Protein AF-A0A354WZ37-F1 (afdb_monomer)

Secondary structure (DSSP, 8-state):
-HHHHHH-HHHHHHHHHHHHHHHHHHHHHHHHHHTSTTHHHHHHHHHHHHHHHHHHHHTT-TTTTT-S--SS-GGGGGGGHHHHHHHGGGGTT-----S-HHHHHHHHHHHHHHHHHHIIIIIIIIIHHHTTT-HHHHHHHHHHHHHHGGGGGGTTTS---HHHHHHHHHHHHHHHHHHHHHH-

Sequence (184 aa):
MKKLYEKNELSFAIAWIVIYCVLQSLANPLNKAIGVAYAASAAFCVLQTVVLFAFIRKNNLQKRYGLCKSPVPARRFLYYVPLLILASGNLWNGFALNYSPAETACRIMCMLCVGFLEEVIFRGLLFKAIAKDNIKSAIVISSITFGIGHIINLFNGSGMDLANNLCQIAFAVAVGFLLVTIFY

Radius of gyration: 17.26 Å; Cα contacts (8 Å, |Δi|>4): 171; chains: 1; bounding box: 47×36×49 Å

pLDDT: mean 93.86, std 4.35, range [73.44, 98.44]

Mean predicted aligned error: 3.77 Å

Foldseek 3Di:
DVVVCVVALQVVLVVLLVLLLVQQLQQQVVCVVVVAALQSLLVSLVVSLCVVVCVCVVVVCCVLLVVDDDPDDPVVCVVCVVVVVVVCPVPPVHDDDPDDPRNVVSVVSSVVSVVVSLSCSLLNRNLSRPVVPPNVCSLQVSLLSQLVSLVCCCPSNVPDDDVRSVVSSVVSSVVSSVVNVVSD

Structure (mmCIF, N/CA/C/O backbone):
data_AF-A0A354WZ37-F1
#
_entry.id   AF-A0A354WZ37-F1
#
loop_
_atom_site.group_PDB
_atom_site.id
_atom_site.type_symbol
_atom_site.label_atom_id
_atom_site.label_alt_id
_atom_site.label_comp_id
_atom_site.label_asym_id
_atom_site.label_entity_id
_atom_site.label_seq_id
_atom_site.pdbx_PDB_ins_code
_atom_site.Cartn_x
_atom_site.Cartn_y
_atom_site.Cartn_z
_atom_site.occupancy
_atom_site.B_iso_or_equiv
_atom_site.auth_seq_id
_atom_site.auth_comp_id
_atom_site.auth_asym_id
_atom_site.auth_atom_id
_atom_site.pdbx_PDB_model_num
ATOM 1 N N . MET A 1 1 ? 3.360 -13.353 16.485 1.00 73.44 1 MET A N 1
ATOM 2 C CA . MET A 1 1 ? 2.464 -12.322 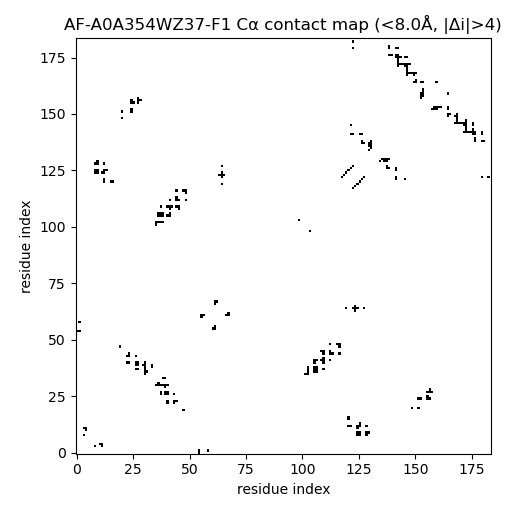15.909 1.00 73.44 1 MET A CA 1
ATOM 3 C C . MET A 1 1 ? 1.232 -12.041 16.773 1.00 73.44 1 MET A C 1
ATOM 5 O O . MET A 1 1 ? 1.132 -10.915 17.228 1.00 73.44 1 MET A O 1
ATOM 9 N N . LYS A 1 2 ? 0.354 -13.015 17.088 1.00 80.62 2 LYS A N 1
ATOM 10 C CA . LYS A 1 2 ? -0.884 -12.768 17.875 1.00 80.62 2 LYS A CA 1
ATOM 11 C C . LYS A 1 2 ? -0.654 -12.047 19.218 1.00 80.62 2 LYS A C 1
ATOM 13 O O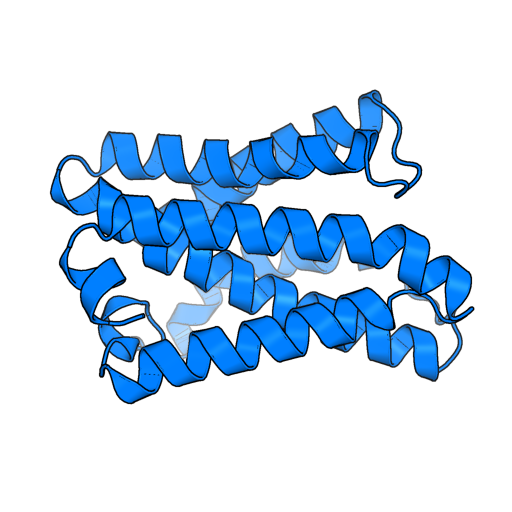 . LYS A 1 2 ? -1.235 -10.997 19.437 1.00 80.62 2 LYS A O 1
ATOM 18 N N . LYS A 1 3 ? 0.280 -12.531 20.047 1.00 77.12 3 LYS A N 1
ATOM 19 C CA . LYS A 1 3 ? 0.617 -11.895 21.339 1.00 77.12 3 LYS A CA 1
ATOM 20 C C . LYS A 1 3 ? 1.087 -10.435 21.215 1.00 77.12 3 LYS A C 1
ATOM 22 O O . LYS A 1 3 ? 0.805 -9.631 22.089 1.00 77.12 3 LYS A O 1
ATOM 27 N N . LEU A 1 4 ? 1.817 -10.096 20.146 1.00 78.56 4 LEU A N 1
ATOM 28 C CA . LEU A 1 4 ? 2.290 -8.724 19.905 1.00 78.56 4 LEU A CA 1
ATOM 29 C C . LEU A 1 4 ? 1.131 -7.817 19.485 1.00 78.56 4 LEU A C 1
ATOM 31 O O . LEU A 1 4 ? 1.011 -6.706 19.986 1.00 78.56 4 LEU A O 1
ATOM 35 N N . TYR A 1 5 ? 0.270 -8.334 18.609 1.00 85.38 5 TYR A N 1
ATOM 36 C CA . TYR A 1 5 ? -0.943 -7.663 18.163 1.00 85.38 5 TYR A CA 1
ATOM 37 C C . TYR A 1 5 ? -1.900 -7.355 19.324 1.00 85.38 5 TYR A C 1
ATOM 39 O O . TYR A 1 5 ? -2.354 -6.226 19.455 1.00 85.38 5 TYR A O 1
ATOM 47 N N . GLU A 1 6 ? -2.158 -8.333 20.195 1.00 85.75 6 GLU A N 1
ATOM 48 C CA . GLU A 1 6 ? -3.054 -8.167 21.348 1.00 85.75 6 GLU A CA 1
ATOM 49 C C . GLU A 1 6 ? -2.470 -7.247 22.424 1.00 85.75 6 GLU A C 1
ATOM 51 O O . GLU A 1 6 ? -3.220 -6.565 23.114 1.00 85.75 6 GLU A O 1
ATOM 56 N N . LYS A 1 7 ? -1.136 -7.195 22.553 1.00 89.00 7 LYS A N 1
ATOM 57 C CA . LYS A 1 7 ? -0.464 -6.293 23.495 1.00 89.00 7 LYS A CA 1
ATOM 58 C C . LYS A 1 7 ? -0.600 -4.830 23.076 1.00 89.00 7 LYS A C 1
ATOM 60 O O . LYS A 1 7 ? -0.860 -3.984 23.924 1.00 89.00 7 LYS A O 1
ATOM 65 N N . ASN A 1 8 ? -0.363 -4.524 21.800 1.00 92.81 8 ASN A N 1
ATOM 66 C CA . ASN A 1 8 ? -0.507 -3.171 21.269 1.00 92.81 8 ASN A CA 1
ATOM 67 C C . ASN A 1 8 ? -0.717 -3.202 19.747 1.00 92.81 8 ASN A C 1
ATOM 69 O O . ASN A 1 8 ? 0.220 -3.407 18.970 1.00 92.81 8 ASN A O 1
ATOM 73 N N . GLU A 1 9 ? -1.954 -2.953 19.321 1.00 93.75 9 GLU A N 1
ATOM 74 C CA . GLU A 1 9 ? -2.322 -2.961 17.904 1.00 93.75 9 GLU A CA 1
ATOM 75 C C . GLU A 1 9 ? -1.653 -1.834 17.107 1.00 93.75 9 GLU A C 1
ATOM 77 O O . GLU A 1 9 ? -1.299 -2.042 15.947 1.00 93.75 9 GLU A O 1
ATOM 82 N N . LEU A 1 10 ? -1.434 -0.666 17.723 1.00 95.44 10 LEU A N 1
ATOM 83 C CA . LEU A 1 10 ? -0.770 0.465 17.077 1.00 95.44 10 LEU A CA 1
ATOM 84 C C . LEU A 1 10 ? 0.710 0.158 16.835 1.00 95.44 10 LEU A C 1
ATOM 86 O O . LEU A 1 10 ? 1.196 0.328 15.720 1.00 95.44 10 LEU A O 1
ATOM 90 N N . SER A 1 11 ? 1.421 -0.368 17.837 1.00 95.25 11 SER A N 1
ATOM 91 C CA . SER A 1 11 ? 2.813 -0.803 17.656 1.00 95.25 11 SER A CA 1
ATOM 92 C C . SER A 1 11 ? 2.929 -1.910 16.609 1.00 95.25 11 SER A C 1
ATOM 94 O O . SER A 1 11 ? 3.884 -1.925 15.837 1.00 95.25 11 SER A O 1
ATOM 96 N N . PHE A 1 12 ? 1.951 -2.819 16.546 1.00 96.56 12 PHE A N 1
ATOM 97 C CA . PHE A 1 12 ? 1.898 -3.843 15.505 1.00 96.56 12 PHE A CA 1
ATOM 98 C C . PHE A 1 12 ? 1.713 -3.233 14.108 1.00 96.56 12 PHE A C 1
ATOM 100 O O . PHE A 1 12 ? 2.414 -3.634 13.181 1.00 96.56 12 PHE A O 1
ATOM 107 N N . ALA A 1 13 ? 0.825 -2.245 13.956 1.00 97.06 13 ALA A N 1
ATOM 108 C CA . ALA A 1 13 ? 0.640 -1.525 12.697 1.00 97.06 13 ALA A CA 1
ATOM 109 C C . ALA A 1 13 ? 1.922 -0.796 12.265 1.00 97.06 13 ALA A C 1
ATOM 111 O O . ALA A 1 13 ? 2.367 -0.960 11.132 1.00 97.06 13 ALA A O 1
ATOM 112 N N . ILE A 1 14 ? 2.558 -0.061 13.184 1.00 97.06 14 ILE A N 1
ATOM 113 C CA . ILE A 1 14 ? 3.815 0.658 12.926 1.00 97.06 14 ILE A CA 1
ATOM 114 C C . ILE A 1 14 ? 4.924 -0.315 12.506 1.00 97.06 14 ILE A C 1
ATOM 116 O O . ILE A 1 14 ? 5.631 -0.049 11.538 1.00 97.06 14 ILE A O 1
ATOM 120 N N . ALA A 1 15 ? 5.049 -1.469 13.170 1.00 97.38 15 ALA A N 1
ATOM 121 C CA . ALA A 1 15 ? 6.031 -2.483 12.791 1.00 97.38 15 ALA A CA 1
ATOM 122 C C . ALA A 1 15 ? 5.819 -2.985 11.352 1.00 97.38 15 ALA A C 1
ATOM 124 O O . ALA A 1 15 ? 6.786 -3.116 10.604 1.00 97.38 15 ALA A O 1
ATOM 125 N N . TRP A 1 16 ? 4.569 -3.217 10.939 1.00 98.00 16 TRP A N 1
ATOM 126 C CA . TRP A 1 16 ? 4.256 -3.603 9.560 1.00 98.00 16 TRP A CA 1
ATOM 127 C C . TRP A 1 16 ? 4.551 -2.501 8.544 1.00 98.00 16 TRP A C 1
ATOM 129 O O . TRP A 1 16 ? 5.058 -2.815 7.472 1.00 98.00 16 TRP A O 1
ATOM 139 N N . ILE A 1 17 ? 4.303 -1.232 8.881 1.00 97.75 17 ILE A N 1
ATOM 140 C CA . ILE A 1 17 ? 4.678 -0.091 8.030 1.00 97.75 17 ILE A CA 1
ATOM 141 C C . ILE A 1 17 ? 6.195 -0.060 7.831 1.00 97.75 17 ILE A C 1
ATOM 143 O O . ILE A 1 17 ? 6.663 0.033 6.700 1.00 97.75 17 ILE A O 1
ATOM 147 N N . VAL A 1 18 ? 6.973 -0.196 8.910 1.00 97.06 18 VAL A N 1
ATOM 148 C CA . VAL A 1 18 ? 8.442 -0.201 8.833 1.00 97.06 18 VAL A CA 1
ATOM 149 C C . VAL A 1 18 ? 8.943 -1.375 7.993 1.00 97.06 18 VAL A C 1
ATOM 151 O O . VAL A 1 18 ? 9.753 -1.168 7.092 1.00 97.06 18 VAL A O 1
ATOM 154 N N . ILE A 1 19 ? 8.442 -2.591 8.237 1.00 97.38 19 ILE A N 1
ATOM 155 C CA . ILE A 1 19 ? 8.809 -3.783 7.454 1.00 97.38 19 ILE A CA 1
ATOM 156 C C . ILE A 1 19 ? 8.490 -3.571 5.970 1.00 97.38 19 ILE A C 1
ATOM 158 O O . ILE A 1 19 ? 9.345 -3.835 5.124 1.00 97.38 19 ILE A O 1
ATOM 162 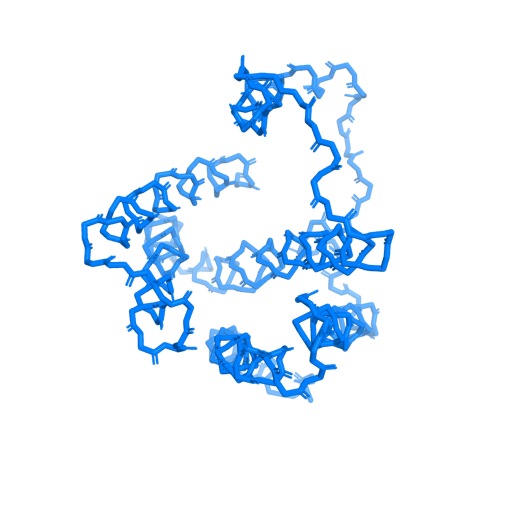N N . TYR A 1 20 ? 7.301 -3.052 5.661 1.00 97.25 20 TYR A N 1
ATOM 163 C CA . TYR A 1 20 ? 6.882 -2.758 4.295 1.00 97.25 20 TYR A CA 1
ATOM 164 C C . TYR A 1 20 ? 7.823 -1.759 3.618 1.00 97.25 20 TYR A C 1
ATOM 166 O O . TYR A 1 20 ? 8.388 -2.068 2.569 1.00 97.25 20 TYR A O 1
ATOM 174 N N . CYS A 1 21 ? 8.077 -0.607 4.243 1.00 95.75 21 CYS A N 1
ATOM 175 C CA . CYS A 1 21 ? 8.962 0.420 3.694 1.00 95.75 21 CYS A CA 1
ATOM 176 C C . CYS A 1 21 ? 10.397 -0.087 3.491 1.00 95.75 21 CYS A C 1
ATOM 178 O O . CYS A 1 21 ? 11.011 0.206 2.462 1.00 95.75 21 CYS A O 1
ATOM 180 N N . VAL A 1 22 ? 10.931 -0.864 4.440 1.00 95.56 22 VAL A N 1
ATOM 181 C CA . VAL A 1 22 ? 12.285 -1.432 4.349 1.0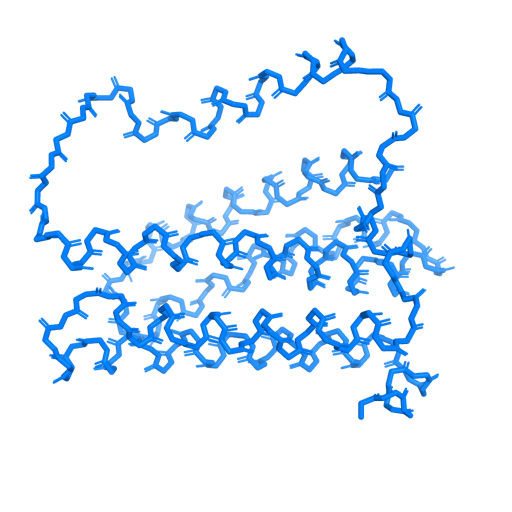0 95.56 22 VAL A CA 1
ATOM 182 C C . VAL A 1 22 ? 12.373 -2.430 3.201 1.00 95.56 22 VAL A C 1
ATOM 184 O O . VAL A 1 22 ? 13.257 -2.301 2.358 1.00 95.56 22 VAL A O 1
ATOM 187 N N . LEU A 1 23 ? 11.451 -3.393 3.121 1.00 95.94 23 LEU A N 1
ATOM 188 C CA . LEU A 1 23 ? 11.474 -4.401 2.061 1.00 95.94 23 LEU A CA 1
ATOM 189 C C . LEU A 1 23 ? 11.311 -3.766 0.678 1.00 95.94 23 LEU A C 1
ATOM 191 O O . LEU A 1 23 ? 12.059 -4.106 -0.235 1.00 95.94 23 LEU A O 1
ATOM 195 N N . GLN A 1 24 ? 10.411 -2.791 0.533 1.00 93.12 24 GLN A N 1
ATOM 196 C CA . GLN A 1 24 ? 10.238 -2.080 -0.736 1.00 93.12 24 GLN A CA 1
ATOM 197 C C . GLN A 1 24 ? 11.464 -1.250 -1.114 1.00 93.12 24 GLN A C 1
ATOM 199 O O . GLN A 1 24 ? 11.839 -1.202 -2.283 1.00 93.12 24 GLN A O 1
ATOM 204 N N . SER A 1 25 ? 12.142 -0.658 -0.131 1.00 93.31 25 SER A N 1
ATOM 205 C CA . SER A 1 25 ? 13.374 0.089 -0.381 1.00 93.31 25 SER A CA 1
ATOM 206 C C . SER A 1 25 ? 14.531 -0.822 -0.791 1.00 93.31 25 SER A C 1
ATOM 208 O O . SER A 1 25 ? 15.270 -0.494 -1.715 1.00 93.31 25 SER A O 1
ATOM 210 N N . LEU A 1 26 ? 14.662 -1.993 -0.158 1.00 95.00 26 LEU A N 1
ATOM 211 C CA . LEU A 1 26 ? 15.660 -3.006 -0.516 1.00 95.00 26 LEU A CA 1
ATOM 212 C C . LEU A 1 26 ? 15.382 -3.650 -1.879 1.00 95.00 26 LEU A C 1
ATOM 214 O O . LEU A 1 26 ? 16.310 -4.093 -2.554 1.00 95.00 26 LEU A O 1
ATOM 218 N N . ALA A 1 27 ? 14.122 -3.690 -2.312 1.00 94.31 27 ALA A N 1
ATOM 219 C CA . ALA A 1 27 ? 13.756 -4.273 -3.593 1.00 94.31 27 ALA A CA 1
ATOM 220 C C . ALA A 1 27 ? 14.352 -3.516 -4.788 1.00 94.31 27 ALA A C 1
ATOM 222 O O . ALA A 1 27 ? 14.716 -4.142 -5.777 1.00 94.31 27 ALA A O 1
ATOM 223 N N . ASN A 1 28 ? 14.492 -2.190 -4.712 1.00 91.88 28 ASN A N 1
ATOM 224 C CA . ASN A 1 28 ? 15.004 -1.374 -5.818 1.00 91.88 28 ASN A CA 1
ATOM 225 C C . ASN A 1 28 ? 16.427 -1.752 -6.272 1.00 91.88 28 ASN A C 1
ATOM 227 O O . ASN A 1 28 ? 16.604 -2.025 -7.463 1.00 91.88 28 ASN A O 1
ATOM 231 N N . PRO A 1 29 ? 17.448 -1.808 -5.393 1.00 92.81 29 PRO A N 1
ATOM 232 C CA . PRO A 1 29 ? 18.773 -2.275 -5.793 1.00 92.81 29 PRO A CA 1
ATOM 233 C C . PRO A 1 29 ? 18.767 -3.753 -6.209 1.00 92.81 29 PRO A C 1
ATOM 235 O O . PRO A 1 29 ? 19.459 -4.116 -7.157 1.00 92.81 29 PRO A O 1
ATOM 238 N N . LEU A 1 30 ? 17.946 -4.599 -5.576 1.00 94.31 30 LEU A N 1
ATOM 239 C CA . LEU A 1 30 ? 17.843 -6.016 -5.939 1.00 94.31 30 LEU A CA 1
ATOM 240 C C . LEU A 1 30 ? 17.230 -6.228 -7.329 1.00 94.31 30 LEU A C 1
ATOM 242 O O . LEU A 1 30 ? 17.715 -7.068 -8.078 1.00 94.31 30 LEU A O 1
ATOM 246 N N . ASN A 1 31 ? 16.226 -5.439 -7.719 1.00 93.38 31 ASN A N 1
ATOM 247 C CA . ASN A 1 31 ? 15.669 -5.460 -9.074 1.00 93.38 31 ASN A CA 1
ATOM 248 C C . ASN A 1 31 ? 16.763 -5.186 -10.118 1.00 93.38 31 ASN A C 1
ATOM 250 O O . ASN A 1 31 ? 16.828 -5.875 -11.134 1.00 93.38 31 ASN A O 1
ATOM 254 N N . LYS A 1 32 ? 17.646 -4.210 -9.848 1.00 90.62 32 LYS A N 1
ATOM 255 C CA . LYS A 1 32 ? 18.787 -3.892 -10.723 1.00 90.62 32 LYS A CA 1
ATOM 256 C C . LYS A 1 32 ? 19.777 -5.056 -10.797 1.00 90.62 32 LYS A C 1
ATOM 258 O O . LYS A 1 32 ? 20.221 -5.388 -11.887 1.00 90.62 32 LYS A O 1
ATOM 263 N N . ALA A 1 33 ? 20.076 -5.697 -9.666 1.00 93.06 33 ALA A N 1
ATOM 264 C CA . ALA A 1 33 ? 20.984 -6.844 -9.610 1.00 93.06 33 ALA A CA 1
ATOM 265 C C . ALA A 1 33 ? 20.434 -8.093 -10.326 1.00 93.06 33 ALA A C 1
ATOM 267 O O . ALA A 1 33 ? 21.194 -8.822 -10.953 1.00 93.06 33 ALA A O 1
ATOM 268 N N . ILE A 1 34 ? 19.121 -8.333 -10.255 1.00 93.62 34 ILE A N 1
ATOM 269 C CA . ILE A 1 34 ? 18.445 -9.448 -10.942 1.00 93.62 34 ILE A CA 1
ATOM 270 C C . ILE A 1 34 ? 18.353 -9.200 -12.458 1.00 93.62 34 ILE A C 1
ATOM 272 O O . ILE A 1 34 ? 18.253 -10.148 -13.232 1.00 93.62 34 ILE A O 1
ATOM 276 N N . GLY A 1 35 ? 18.364 -7.936 -12.892 1.00 92.00 35 GLY A N 1
ATOM 277 C CA . GLY A 1 35 ? 18.215 -7.561 -14.301 1.00 92.00 35 GLY A CA 1
ATOM 278 C C . GLY A 1 35 ? 16.777 -7.646 -14.826 1.00 92.00 35 GLY A C 1
ATOM 279 O O . GLY A 1 35 ? 16.554 -7.458 -16.016 1.00 92.00 35 GLY A O 1
ATOM 280 N N . VAL A 1 36 ? 15.795 -7.899 -13.950 1.00 92.69 36 VAL A N 1
ATOM 281 C CA . VAL A 1 36 ? 14.361 -7.913 -14.279 1.00 92.69 36 VAL A CA 1
ATOM 282 C C . VAL A 1 36 ? 13.648 -6.894 -13.399 1.00 92.69 36 VAL A C 1
ATOM 284 O O . VAL A 1 36 ? 13.610 -7.022 -12.170 1.00 92.69 36 VAL A O 1
ATOM 287 N N . ALA A 1 37 ? 13.065 -5.869 -14.022 1.00 91.31 37 ALA A N 1
ATOM 288 C CA . ALA A 1 37 ? 12.360 -4.819 -13.301 1.00 91.31 37 ALA A CA 1
ATOM 289 C C . ALA A 1 37 ? 11.219 -5.397 -12.438 1.00 91.31 37 ALA A C 1
ATOM 291 O O . ALA A 1 37 ? 10.443 -6.235 -12.892 1.00 91.31 37 ALA A O 1
ATOM 292 N N . TYR A 1 38 ? 11.094 -4.908 -11.199 1.00 94.12 38 TYR A N 1
ATOM 293 C CA . TYR A 1 38 ? 10.073 -5.312 -10.219 1.00 94.12 38 TYR A CA 1
ATOM 294 C C . TYR A 1 38 ? 10.120 -6.776 -9.742 1.00 94.12 38 TYR A C 1
ATOM 296 O O . TYR A 1 38 ? 9.252 -7.160 -8.961 1.00 94.12 38 TYR A O 1
ATOM 304 N N . ALA A 1 39 ? 11.101 -7.596 -10.131 1.00 96.19 39 ALA A N 1
ATOM 305 C CA . ALA A 1 39 ? 11.162 -8.999 -9.710 1.00 96.19 39 ALA A CA 1
ATOM 306 C C . ALA A 1 39 ? 11.284 -9.170 -8.182 1.00 96.19 39 ALA A C 1
ATOM 308 O O . ALA A 1 39 ? 10.476 -9.873 -7.570 1.00 96.19 39 ALA A O 1
ATOM 309 N N . ALA A 1 40 ? 12.241 -8.485 -7.545 1.00 96.94 40 ALA A N 1
ATOM 310 C CA . ALA A 1 40 ? 12.400 -8.502 -6.090 1.00 96.94 40 ALA A CA 1
ATOM 311 C C . ALA A 1 40 ? 11.213 -7.830 -5.388 1.00 96.94 40 ALA A C 1
ATOM 313 O O . ALA A 1 40 ? 10.721 -8.345 -4.384 1.00 96.94 40 ALA A O 1
ATOM 314 N N . SER A 1 41 ? 10.705 -6.722 -5.944 1.00 96.38 41 SER A N 1
ATOM 315 C CA . SER A 1 41 ? 9.532 -6.022 -5.398 1.00 96.38 41 SER A CA 1
ATOM 316 C C . SER A 1 41 ? 8.309 -6.936 -5.367 1.00 96.38 41 SER A C 1
ATOM 318 O O . SER A 1 41 ? 7.658 -7.060 -4.332 1.00 96.38 41 SER A O 1
ATOM 320 N N . ALA A 1 42 ? 8.033 -7.639 -6.469 1.00 97.50 42 ALA A N 1
ATOM 321 C CA . ALA A 1 42 ? 6.938 -8.594 -6.561 1.00 97.50 42 ALA A CA 1
ATOM 322 C C . ALA A 1 42 ? 7.118 -9.741 -5.559 1.00 97.50 42 ALA A C 1
ATOM 324 O O . ALA A 1 42 ? 6.184 -10.050 -4.822 1.00 97.50 42 ALA A O 1
ATOM 325 N N . ALA A 1 43 ? 8.318 -10.324 -5.468 1.00 97.81 43 ALA A N 1
ATOM 326 C CA . ALA A 1 43 ? 8.601 -11.407 -4.528 1.00 97.81 43 ALA A CA 1
ATOM 327 C C . ALA A 1 43 ? 8.366 -10.986 -3.066 1.00 97.81 43 ALA A C 1
ATOM 329 O O . ALA A 1 43 ? 7.668 -11.681 -2.322 1.00 97.81 43 ALA A O 1
ATOM 330 N N . PHE A 1 44 ? 8.881 -9.823 -2.656 1.00 97.94 44 PHE A N 1
ATOM 331 C CA . PHE A 1 44 ? 8.671 -9.302 -1.304 1.00 97.94 44 PHE A CA 1
ATOM 332 C C . PHE A 1 44 ? 7.215 -8.930 -1.036 1.00 97.94 44 PHE A C 1
ATOM 334 O O . PHE A 1 44 ? 6.712 -9.198 0.056 1.00 97.94 44 PHE A O 1
ATOM 341 N N . CYS A 1 45 ? 6.514 -8.349 -2.009 1.00 98.00 45 CYS A N 1
ATOM 342 C CA . CYS A 1 45 ? 5.099 -8.019 -1.865 1.00 98.00 45 CYS A CA 1
ATOM 343 C C . CYS A 1 45 ? 4.228 -9.274 -1.735 1.00 98.00 45 CYS A C 1
ATOM 345 O O . CYS A 1 45 ? 3.342 -9.317 -0.880 1.00 98.00 45 CYS A O 1
ATOM 347 N N . VAL A 1 46 ? 4.498 -10.317 -2.525 1.00 98.44 46 VAL A N 1
ATOM 348 C CA . VAL A 1 46 ? 3.801 -11.608 -2.430 1.00 98.44 46 VAL A CA 1
ATOM 349 C C . VAL A 1 46 ? 4.060 -12.249 -1.072 1.00 98.44 46 VAL A C 1
ATOM 351 O O . VAL A 1 46 ? 3.110 -12.636 -0.394 1.00 98.44 46 VAL A O 1
ATOM 354 N N . LEU A 1 47 ? 5.320 -12.303 -0.629 1.00 98.31 47 LEU A N 1
ATOM 355 C CA . LEU A 1 47 ? 5.673 -12.866 0.674 1.00 98.31 47 LEU A CA 1
ATOM 356 C C . LEU A 1 47 ? 4.946 -12.138 1.813 1.00 98.31 47 LEU A C 1
ATOM 358 O O . LEU A 1 47 ? 4.301 -12.779 2.643 1.00 98.31 47 LEU A O 1
ATOM 362 N N . GLN A 1 48 ? 4.996 -10.805 1.829 1.00 98.06 48 GLN A N 1
ATOM 363 C CA . GLN A 1 48 ? 4.301 -9.999 2.834 1.00 98.06 48 GLN A CA 1
ATOM 364 C C . GLN A 1 48 ? 2.787 -10.211 2.787 1.00 98.06 48 GLN A C 1
ATOM 366 O O . GLN A 1 48 ? 2.165 -10.396 3.832 1.00 98.06 48 GLN A O 1
ATOM 371 N N . THR A 1 49 ? 2.203 -10.247 1.586 1.00 98.31 49 THR A N 1
ATOM 372 C CA . THR A 1 49 ? 0.770 -10.497 1.383 1.00 98.31 49 THR A CA 1
ATOM 373 C C . THR A 1 49 ? 0.374 -11.839 1.980 1.00 98.31 49 THR A C 1
ATOM 375 O O . THR A 1 49 ? -0.571 -11.906 2.763 1.00 98.31 49 THR A O 1
ATOM 378 N N . VAL A 1 50 ? 1.124 -12.902 1.676 1.00 98.25 50 VAL A N 1
ATOM 379 C CA . VAL A 1 50 ? 0.868 -14.251 2.192 1.00 98.25 50 VAL A CA 1
ATOM 380 C C . VAL A 1 50 ? 0.975 -14.283 3.714 1.00 98.25 50 VAL A C 1
ATOM 382 O O . VAL A 1 50 ? 0.067 -14.793 4.370 1.00 98.25 50 VAL A O 1
ATOM 385 N N . VAL A 1 51 ? 2.037 -13.714 4.295 1.00 98.12 51 VAL A N 1
ATOM 386 C CA . VAL A 1 51 ? 2.243 -13.707 5.753 1.00 98.12 51 VAL A CA 1
ATOM 387 C C . VAL A 1 51 ? 1.132 -12.932 6.463 1.00 98.12 51 VAL A C 1
ATOM 389 O O . VAL A 1 51 ? 0.549 -13.435 7.430 1.00 98.12 51 VAL A O 1
ATOM 392 N N . LEU A 1 52 ? 0.807 -11.729 5.984 1.00 97.56 52 LEU A N 1
ATOM 393 C CA . LEU A 1 52 ? -0.202 -10.870 6.595 1.00 97.56 52 LEU A CA 1
ATOM 394 C C . LEU A 1 52 ? -1.608 -11.461 6.438 1.00 97.56 52 LEU A C 1
ATOM 396 O O . LEU A 1 52 ? -2.368 -11.527 7.405 1.00 97.56 52 LEU A O 1
ATOM 400 N N . PHE A 1 53 ? -1.940 -11.978 5.256 1.00 97.50 53 PHE A N 1
ATOM 401 C CA . PHE A 1 53 ? -3.222 -12.630 5.012 1.00 97.50 53 PHE A CA 1
ATOM 402 C C . PHE A 1 53 ? -3.382 -13.917 5.830 1.00 97.50 53 PHE A C 1
ATOM 404 O O . PHE A 1 53 ? -4.434 -14.132 6.439 1.00 97.50 53 PHE A O 1
ATOM 411 N N . ALA A 1 54 ? -2.340 -14.750 5.918 1.00 97.56 54 ALA A N 1
ATOM 412 C CA . ALA A 1 54 ? -2.348 -15.942 6.762 1.00 97.56 54 ALA A CA 1
ATOM 413 C C . ALA A 1 54 ? -2.536 -15.579 8.241 1.00 97.56 54 ALA A C 1
ATOM 415 O O . ALA A 1 54 ? -3.314 -16.233 8.939 1.00 97.56 54 ALA A O 1
ATOM 416 N N . PHE A 1 55 ? -1.885 -14.510 8.717 1.00 97.06 55 PHE A N 1
ATOM 417 C CA . PHE A 1 55 ? -2.099 -13.982 10.063 1.00 97.06 55 PHE A CA 1
ATOM 418 C C . PHE A 1 55 ? -3.558 -13.563 10.283 1.00 97.06 55 PHE A C 1
ATOM 420 O O . PHE A 1 55 ? -4.165 -13.991 11.266 1.00 97.06 55 PHE A O 1
ATOM 427 N N . ILE A 1 56 ? -4.142 -12.782 9.373 1.00 96.88 56 ILE A N 1
ATOM 428 C CA . ILE A 1 56 ? -5.533 -12.324 9.485 1.00 96.88 56 ILE A CA 1
ATOM 429 C C . ILE A 1 56 ? -6.489 -13.515 9.523 1.00 96.88 56 ILE A C 1
ATOM 431 O O . ILE A 1 56 ? -7.331 -13.596 10.420 1.00 96.88 56 ILE A O 1
ATOM 435 N N . ARG A 1 57 ? -6.322 -14.467 8.596 1.00 96.12 57 ARG A N 1
ATOM 436 C CA . ARG A 1 57 ? -7.193 -15.640 8.487 1.00 96.12 57 ARG A CA 1
ATOM 437 C C . ARG A 1 57 ? -7.088 -16.544 9.716 1.00 96.12 57 ARG A C 1
ATOM 439 O O . ARG A 1 57 ? -8.110 -16.955 10.252 1.00 96.12 57 ARG A O 1
ATOM 446 N N . LYS A 1 58 ? -5.868 -16.813 10.199 1.00 96.25 58 LYS A N 1
ATOM 447 C CA . LYS A 1 58 ? -5.617 -17.658 11.383 1.00 96.25 58 LYS A CA 1
ATOM 448 C C . LYS A 1 58 ? -6.219 -17.078 12.667 1.00 96.25 58 LYS A C 1
ATOM 450 O O . LYS A 1 58 ? -6.499 -17.828 13.596 1.00 96.25 58 LYS A O 1
ATOM 455 N N . ASN A 1 59 ? -6.398 -15.760 12.732 1.00 94.81 59 ASN A N 1
ATOM 456 C CA . ASN A 1 59 ? -6.911 -15.067 13.914 1.00 94.81 59 ASN A CA 1
ATOM 457 C C . ASN A 1 59 ? -8.353 -14.559 13.752 1.00 94.81 59 ASN A C 1
ATOM 459 O O . ASN A 1 59 ? -8.821 -13.823 14.614 1.00 94.81 59 ASN A O 1
ATOM 463 N N . ASN A 1 60 ? -9.064 -14.953 12.687 1.00 94.56 60 ASN A N 1
ATOM 464 C CA . ASN A 1 60 ? -10.448 -14.545 12.412 1.00 94.56 60 ASN A CA 1
ATOM 465 C C . ASN A 1 60 ? -10.652 -13.015 12.327 1.00 94.56 60 ASN A C 1
ATOM 467 O O . ASN A 1 60 ? -11.711 -12.492 12.677 1.00 94.56 60 ASN A O 1
ATOM 471 N N . LEU A 1 61 ? -9.640 -12.278 11.852 1.00 95.38 61 LEU A N 1
ATOM 472 C CA . LEU A 1 61 ? -9.654 -10.810 11.776 1.00 95.38 61 LEU A CA 1
ATOM 473 C C . LEU A 1 61 ? -10.222 -10.270 10.449 1.00 95.38 61 LEU A C 1
ATOM 475 O O . LEU A 1 61 ? -10.257 -9.059 10.242 1.00 95.38 61 LEU A O 1
ATOM 479 N N . GLN A 1 62 ? -10.695 -11.136 9.548 1.00 95.12 62 GLN A N 1
ATOM 480 C CA . GLN A 1 62 ? -11.155 -10.767 8.203 1.00 95.12 62 GLN A CA 1
ATOM 481 C C . GLN A 1 62 ? -12.237 -9.683 8.238 1.00 95.12 62 GLN A C 1
ATOM 483 O O . GLN A 1 62 ? -12.086 -8.637 7.616 1.00 95.12 62 GLN A O 1
ATOM 488 N N . LYS A 1 63 ? -13.309 -9.903 9.014 1.00 92.31 63 LYS A N 1
ATOM 489 C CA . LYS A 1 63 ? -14.423 -8.947 9.136 1.00 92.31 63 LYS A CA 1
ATOM 490 C C . LYS A 1 63 ? -13.971 -7.626 9.760 1.00 92.31 63 LYS A C 1
ATOM 492 O O . LYS A 1 63 ? -14.450 -6.568 9.370 1.00 92.31 63 LYS A O 1
ATOM 497 N N . ARG A 1 64 ? -13.024 -7.682 10.701 1.00 91.62 64 ARG A N 1
ATOM 498 C CA . ARG A 1 64 ? -12.473 -6.498 11.371 1.00 91.62 64 ARG A CA 1
ATOM 499 C C . ARG A 1 64 ? -11.724 -5.582 10.399 1.00 91.62 64 ARG A C 1
ATOM 501 O O . ARG A 1 64 ? -11.810 -4.364 10.536 1.00 91.62 64 ARG A O 1
ATOM 508 N N . TYR A 1 65 ? -11.030 -6.168 9.425 1.00 93.56 65 TYR A N 1
ATOM 509 C CA . TYR A 1 65 ? -10.230 -5.455 8.425 1.00 93.56 65 TYR A CA 1
ATOM 510 C C . TYR A 1 65 ? -10.886 -5.367 7.044 1.00 93.56 65 TYR A C 1
ATOM 512 O O . TYR A 1 65 ? -10.206 -5.082 6.068 1.00 93.56 65 TYR A O 1
ATOM 520 N N . GLY A 1 66 ? -12.199 -5.601 6.949 1.00 88.44 66 GLY A N 1
ATOM 521 C CA . GLY A 1 66 ? -12.953 -5.408 5.705 1.00 88.44 66 GLY A CA 1
ATOM 522 C C . GLY A 1 66 ? -12.765 -6.501 4.646 1.00 88.44 66 GLY A C 1
ATOM 523 O O . GLY A 1 66 ? -13.320 -6.392 3.560 1.00 88.44 66 GLY A O 1
ATOM 524 N N . LEU A 1 67 ? -12.060 -7.595 4.955 1.00 91.69 67 LEU A N 1
ATOM 525 C CA . LEU A 1 67 ? -11.889 -8.754 4.067 1.00 91.69 67 LEU A CA 1
ATOM 526 C C . LEU A 1 67 ? -13.093 -9.709 4.146 1.00 91.69 67 LEU A C 1
ATOM 528 O O . LEU A 1 67 ? -12.947 -10.917 4.340 1.00 91.69 67 LEU A O 1
ATOM 532 N N . CYS A 1 68 ? -14.305 -9.166 4.064 1.00 90.12 68 CYS A N 1
ATOM 533 C CA . CYS A 1 68 ? -15.551 -9.920 4.156 1.00 90.12 68 CYS A CA 1
ATOM 534 C C . CYS A 1 68 ? -16.474 -9.632 2.973 1.00 90.12 68 CYS A C 1
ATOM 536 O O . CYS A 1 68 ? -16.276 -8.686 2.215 1.00 90.12 68 CYS A O 1
ATOM 538 N N . LYS A 1 69 ? -17.515 -10.458 2.820 1.00 87.56 69 LYS A N 1
ATOM 539 C CA . LYS A 1 69 ? -18.558 -10.201 1.825 1.00 87.56 69 LYS A CA 1
ATOM 540 C C . LYS A 1 69 ? -19.194 -8.840 2.094 1.00 87.56 69 LYS A C 1
ATOM 542 O O . LYS A 1 69 ? -19.511 -8.520 3.241 1.00 87.56 69 LYS A O 1
ATOM 547 N N . SER A 1 70 ? -19.384 -8.071 1.029 1.00 85.25 70 SER A N 1
ATOM 548 C CA . SER A 1 70 ? -20.076 -6.795 1.117 1.00 85.25 70 SER A CA 1
ATOM 549 C C . SER A 1 70 ? -21.551 -7.021 1.471 1.00 85.25 70 SER A C 1
ATOM 551 O O . SER A 1 70 ? -22.194 -7.858 0.833 1.00 85.25 70 SER A O 1
ATOM 553 N N . PRO A 1 71 ? -22.106 -6.299 2.461 1.00 83.44 71 PRO A N 1
ATOM 554 C CA . PRO A 1 71 ? -23.531 -6.354 2.768 1.00 83.44 71 PRO A CA 1
ATOM 555 C C . PRO A 1 71 ? -24.371 -5.534 1.776 1.00 83.44 71 PRO A C 1
ATOM 557 O O . PRO A 1 71 ? -25.598 -5.602 1.821 1.00 83.44 71 PRO A O 1
ATOM 560 N N . VAL A 1 72 ? -23.740 -4.738 0.900 1.00 87.00 72 VAL A N 1
ATOM 561 C CA . VAL A 1 72 ? -24.443 -3.881 -0.060 1.00 87.00 72 VAL A CA 1
ATOM 562 C C . VAL A 1 72 ? -24.602 -4.559 -1.426 1.00 87.00 72 VAL A C 1
ATOM 564 O O . VAL A 1 72 ? -23.699 -5.269 -1.875 1.00 87.00 72 VAL A O 1
ATOM 567 N N . PRO A 1 73 ? -25.730 -4.332 -2.127 1.00 91.19 73 PRO A N 1
ATOM 568 C CA . PRO A 1 73 ? -25.958 -4.909 -3.448 1.00 91.19 73 PRO A CA 1
ATOM 569 C C . PRO A 1 73 ? -24.979 -4.349 -4.488 1.00 91.19 73 PRO A C 1
ATOM 571 O O . PRO A 1 73 ? -24.602 -3.176 -4.429 1.00 91.19 73 PRO A O 1
ATOM 574 N N . ALA A 1 74 ? -24.651 -5.161 -5.500 1.00 88.88 74 ALA A N 1
ATOM 575 C CA . ALA A 1 74 ? -23.684 -4.831 -6.555 1.00 88.88 74 ALA A CA 1
ATOM 576 C C . ALA A 1 74 ? -23.950 -3.474 -7.239 1.00 88.88 74 ALA A C 1
ATOM 578 O O . ALA A 1 74 ? -23.018 -2.737 -7.541 1.00 88.88 74 ALA A O 1
ATOM 579 N N . ARG A 1 75 ? -25.220 -3.078 -7.407 1.00 91.50 75 ARG A N 1
ATOM 580 C CA . ARG A 1 75 ? -25.598 -1.795 -8.026 1.00 91.50 75 ARG A CA 1
ATOM 581 C C . ARG A 1 75 ? -25.051 -0.569 -7.282 1.00 91.50 75 ARG A C 1
ATOM 583 O O . ARG A 1 75 ? -24.765 0.438 -7.919 1.00 91.50 75 ARG A O 1
ATOM 590 N N . ARG A 1 76 ? -24.872 -0.634 -5.955 1.00 91.00 76 ARG A N 1
ATOM 591 C CA . ARG A 1 76 ? -24.299 0.484 -5.182 1.00 91.00 76 ARG A CA 1
ATOM 592 C C . ARG A 1 76 ? -22.808 0.682 -5.451 1.00 91.00 76 ARG A C 1
ATOM 594 O O . ARG A 1 76 ? -22.302 1.767 -5.197 1.00 91.00 76 ARG A O 1
ATOM 601 N N . PHE A 1 77 ? -22.117 -0.300 -6.029 1.00 89.12 77 PHE A N 1
ATOM 602 C CA . PHE A 1 77 ? -20.716 -0.124 -6.404 1.00 89.12 77 PHE A CA 1
ATOM 603 C C . PHE A 1 77 ? -20.522 0.862 -7.564 1.00 89.12 77 PHE A C 1
ATOM 605 O O . PHE A 1 77 ? -19.409 1.333 -7.773 1.00 89.12 77 PHE A O 1
ATOM 612 N N . LEU A 1 78 ? -21.595 1.259 -8.264 1.00 91.50 78 LEU A N 1
ATOM 613 C CA . LEU A 1 78 ? -21.544 2.340 -9.253 1.00 91.50 78 LEU A CA 1
ATOM 614 C C . LEU A 1 78 ? -21.137 3.691 -8.637 1.00 91.50 78 LEU A C 1
ATOM 616 O O . LEU A 1 78 ? -20.568 4.523 -9.335 1.00 91.50 78 LEU A O 1
ATOM 620 N N . TYR A 1 79 ? -21.339 3.901 -7.330 1.00 90.44 79 TYR A N 1
ATOM 621 C CA . TYR A 1 79 ? -20.831 5.095 -6.643 1.00 90.44 79 TYR A CA 1
ATOM 622 C C . TYR A 1 79 ? -19.294 5.152 -6.582 1.00 90.44 79 TYR A C 1
ATOM 624 O O . TYR A 1 79 ? -18.741 6.217 -6.331 1.00 90.44 79 TYR A O 1
ATOM 632 N N . TYR A 1 80 ? -18.598 4.044 -6.866 1.00 91.38 80 TYR A N 1
ATOM 633 C CA . TYR A 1 80 ? -17.137 3.996 -6.969 1.00 91.38 80 TYR A CA 1
ATOM 634 C C . TYR A 1 80 ? -16.610 4.260 -8.387 1.00 91.38 80 TYR A C 1
ATOM 636 O O . TYR A 1 80 ? -15.398 4.254 -8.584 1.00 91.38 80 TYR A O 1
ATOM 644 N N . VAL A 1 81 ? -17.473 4.537 -9.376 1.00 92.00 81 VAL A N 1
ATOM 645 C CA . VAL A 1 81 ? -17.043 4.903 -10.741 1.00 92.00 81 VAL A CA 1
ATOM 646 C C . VAL A 1 81 ? -16.030 6.061 -10.757 1.00 92.00 81 VAL A C 1
ATOM 648 O O . VAL A 1 81 ? -15.038 5.936 -11.475 1.00 92.00 81 VAL A O 1
ATOM 651 N N . PRO A 1 82 ? -16.162 7.133 -9.947 1.00 91.81 82 PRO A N 1
ATOM 652 C CA . PRO A 1 82 ? -15.130 8.168 -9.866 1.00 91.81 82 PRO A CA 1
ATOM 653 C C . PRO A 1 82 ? -13.737 7.634 -9.491 1.00 91.81 82 PRO A C 1
ATOM 655 O O . PRO A 1 82 ? -12.738 8.127 -10.007 1.00 91.81 82 PRO A O 1
ATOM 658 N N . LEU A 1 83 ? -13.648 6.588 -8.658 1.00 92.25 83 LEU A N 1
ATOM 659 C CA . LEU A 1 83 ? -12.365 5.954 -8.329 1.00 92.25 83 LEU A CA 1
ATOM 660 C C . LEU A 1 83 ? -11.770 5.212 -9.529 1.00 92.25 83 LEU A C 1
ATOM 662 O O . LEU A 1 83 ? -10.557 5.230 -9.712 1.00 92.25 83 LEU A O 1
ATOM 666 N N . LEU A 1 84 ? -12.608 4.590 -10.364 1.00 90.50 84 LEU A N 1
ATOM 667 C CA . LEU A 1 84 ? -12.155 3.944 -11.600 1.00 90.50 84 LEU A CA 1
ATOM 668 C C . LEU A 1 84 ? -11.615 4.972 -12.597 1.00 90.50 84 LEU A C 1
ATOM 670 O O . LEU A 1 84 ? -10.591 4.731 -13.231 1.00 90.50 84 LEU A O 1
ATOM 674 N N . ILE A 1 85 ? -12.263 6.137 -12.687 1.00 90.44 85 ILE A N 1
ATOM 675 C CA . ILE A 1 85 ? -11.792 7.258 -13.507 1.00 90.44 85 ILE A CA 1
ATOM 676 C C . ILE A 1 85 ? -10.407 7.705 -13.022 1.00 90.44 85 ILE A C 1
ATOM 678 O O . ILE A 1 85 ? -9.482 7.764 -13.831 1.00 90.44 85 ILE A O 1
ATOM 682 N N . LEU A 1 86 ? -10.226 7.913 -11.712 1.00 89.81 86 LEU A N 1
ATOM 683 C CA . LEU A 1 86 ? -8.921 8.251 -11.127 1.00 89.81 86 LEU A CA 1
ATOM 684 C C . LEU A 1 86 ? -7.856 7.178 -11.409 1.00 89.81 86 LEU A C 1
ATOM 686 O O . LEU A 1 86 ? -6.757 7.507 -11.850 1.00 89.81 86 LEU A O 1
ATOM 690 N N . ALA A 1 87 ? -8.182 5.897 -11.215 1.00 89.81 87 ALA A N 1
ATOM 691 C CA . ALA A 1 87 ? -7.262 4.787 -11.474 1.00 89.81 87 ALA A CA 1
ATOM 692 C C . ALA A 1 87 ? -6.865 4.675 -12.958 1.00 89.81 87 ALA A C 1
ATOM 694 O O . ALA A 1 87 ? -5.752 4.255 -13.276 1.00 89.81 87 ALA A O 1
ATOM 695 N N . SER A 1 88 ? -7.756 5.080 -13.869 1.00 90.81 88 SER A N 1
ATOM 696 C CA . SER A 1 88 ? -7.511 5.060 -15.313 1.00 90.81 88 SER A CA 1
ATOM 697 C C . SER A 1 88 ? -6.633 6.206 -15.820 1.00 90.81 88 SER A C 1
ATOM 699 O O . SER A 1 88 ? -6.246 6.166 -16.983 1.00 90.81 88 SER A O 1
ATOM 701 N N . GLY A 1 89 ? -6.283 7.195 -14.985 1.00 88.75 89 GLY A N 1
ATOM 702 C CA . GLY A 1 89 ? -5.551 8.397 -15.412 1.00 88.75 89 GLY A CA 1
ATOM 703 C C . GLY A 1 89 ? -4.251 8.105 -16.172 1.00 88.75 89 GLY A C 1
ATOM 704 O O . GLY A 1 89 ? -3.951 8.760 -17.166 1.00 88.75 89 GLY A O 1
ATOM 705 N N . ASN A 1 90 ? -3.530 7.047 -15.784 1.00 86.62 90 ASN A N 1
ATOM 706 C CA . ASN A 1 90 ? -2.305 6.609 -16.471 1.00 86.62 90 ASN A CA 1
ATOM 707 C C . ASN A 1 90 ? -2.537 6.087 -17.904 1.00 86.62 90 ASN A C 1
ATOM 709 O O . ASN A 1 90 ? -1.575 5.922 -18.647 1.00 86.62 90 ASN A O 1
ATOM 713 N N . LEU A 1 91 ? -3.786 5.810 -18.292 1.00 89.81 91 LEU A N 1
ATOM 714 C CA . LEU A 1 91 ? -4.174 5.289 -19.607 1.00 89.81 91 LEU A CA 1
ATOM 715 C C . LEU A 1 91 ? -4.730 6.375 -20.542 1.00 89.81 91 LEU A C 1
ATOM 717 O O . LEU A 1 91 ? -4.988 6.097 -21.711 1.00 89.81 91 LEU A O 1
ATOM 721 N N . TRP A 1 92 ? -4.940 7.605 -20.058 1.00 93.12 92 TRP A N 1
ATOM 722 C CA . TRP A 1 92 ? -5.607 8.658 -20.840 1.00 93.12 92 TRP A CA 1
ATOM 723 C C . TRP A 1 92 ? -4.771 9.145 -22.026 1.00 93.12 92 TRP A C 1
ATOM 725 O O . TRP A 1 92 ? -5.328 9.561 -23.036 1.00 93.12 92 TRP A O 1
ATOM 735 N N . ASN A 1 93 ? -3.445 9.021 -21.936 1.00 90.25 93 ASN A N 1
ATOM 736 C CA . ASN A 1 93 ? -2.512 9.344 -23.019 1.00 90.25 93 ASN A CA 1
ATOM 737 C C . ASN A 1 93 ? -2.216 8.137 -23.934 1.00 90.25 93 ASN A C 1
ATOM 739 O O . ASN A 1 93 ? -1.225 8.140 -24.662 1.00 90.25 93 ASN A O 1
ATOM 743 N N . GLY A 1 94 ? -3.060 7.101 -23.894 1.00 88.75 94 GLY A N 1
ATOM 744 C CA . GLY A 1 94 ? -2.903 5.869 -24.663 1.00 88.75 94 GLY A CA 1
ATOM 745 C C . GLY A 1 94 ? -2.271 4.723 -23.867 1.00 88.75 94 GLY A C 1
ATOM 746 O O . GLY A 1 94 ? -1.907 4.858 -22.700 1.00 88.75 94 GLY A O 1
ATOM 747 N N . PHE A 1 95 ? -2.159 3.562 -24.514 1.00 88.75 95 PHE A N 1
ATOM 748 C CA . PHE A 1 95 ? -1.595 2.344 -23.935 1.00 88.75 95 PHE A CA 1
ATOM 749 C C . PHE A 1 95 ? -0.593 1.706 -24.900 1.00 88.75 95 PHE A C 1
ATOM 751 O O . PHE A 1 95 ? -0.878 1.558 -26.087 1.00 88.75 95 PHE A O 1
ATOM 758 N N . ALA A 1 96 ? 0.564 1.300 -24.375 1.00 88.94 96 ALA A N 1
ATOM 759 C CA . ALA A 1 96 ? 1.608 0.608 -25.121 1.00 88.94 96 ALA A CA 1
ATOM 760 C C . ALA A 1 96 ? 2.294 -0.449 -24.242 1.00 88.94 96 ALA A C 1
ATOM 762 O O . ALA A 1 96 ? 2.572 -0.217 -23.063 1.00 88.94 96 ALA A O 1
ATOM 763 N N . LEU A 1 97 ? 2.592 -1.611 -24.828 1.00 86.56 97 LEU A N 1
ATOM 764 C CA . LEU A 1 97 ? 3.347 -2.683 -24.178 1.00 86.56 97 LEU A CA 1
ATOM 765 C C . LEU A 1 97 ? 4.844 -2.471 -24.414 1.00 86.56 97 LEU A C 1
ATOM 767 O O . LEU A 1 97 ? 5.416 -2.990 -25.365 1.00 86.56 97 LEU A O 1
ATOM 771 N N . ASN A 1 98 ? 5.464 -1.680 -23.540 1.00 87.56 98 ASN A N 1
ATOM 772 C CA . ASN A 1 98 ? 6.872 -1.286 -23.668 1.00 87.56 98 ASN A CA 1
ATOM 773 C C . ASN A 1 98 ? 7.859 -2.223 -22.950 1.00 87.56 98 ASN A C 1
ATOM 775 O O . ASN A 1 98 ? 9.062 -1.983 -22.991 1.00 87.56 98 ASN A O 1
ATOM 779 N N . TYR A 1 99 ? 7.374 -3.251 -22.252 1.00 88.75 99 TYR A N 1
ATOM 780 C CA . TYR A 1 99 ? 8.193 -4.107 -21.392 1.00 88.75 99 TYR A CA 1
ATOM 781 C C . TYR A 1 99 ? 8.113 -5.566 -21.818 1.00 88.75 99 TYR A C 1
ATOM 783 O O . TYR A 1 99 ? 7.136 -5.995 -22.437 1.00 88.75 99 TYR A O 1
ATOM 791 N N . SER A 1 100 ? 9.114 -6.352 -21.422 1.00 93.69 100 SER A N 1
ATOM 792 C CA . SER A 1 100 ? 9.066 -7.797 -21.631 1.00 93.69 100 SER A CA 1
ATOM 793 C C . SER A 1 100 ? 7.861 -8.425 -20.902 1.00 93.69 100 SER A C 1
ATOM 795 O O . SER A 1 100 ? 7.369 -7.872 -19.905 1.00 93.69 100 SER A O 1
ATOM 797 N N . PRO A 1 101 ? 7.375 -9.602 -21.345 1.00 94.06 101 PRO A N 1
ATOM 798 C CA . PRO A 1 101 ? 6.283 -10.297 -20.663 1.00 94.06 101 PRO A CA 1
ATOM 799 C C . PRO A 1 101 ? 6.568 -10.554 -19.176 1.00 94.06 101 PRO A C 1
ATOM 801 O O . PRO A 1 101 ? 5.679 -10.392 -18.341 1.00 94.06 101 PRO A O 1
ATOM 804 N N . ALA A 1 102 ? 7.817 -10.889 -18.836 1.00 93.44 102 ALA A N 1
ATOM 805 C CA . ALA A 1 102 ? 8.239 -11.139 -17.460 1.00 93.44 102 ALA A CA 1
ATOM 806 C C . ALA A 1 102 ? 8.161 -9.872 -16.592 1.00 93.44 102 ALA A C 1
ATOM 808 O O . ALA A 1 102 ? 7.547 -9.892 -15.528 1.00 93.44 102 ALA A O 1
ATOM 809 N N . GLU A 1 103 ? 8.707 -8.748 -17.061 1.00 94.44 103 GLU A N 1
ATOM 810 C CA . GLU A 1 103 ? 8.646 -7.475 -16.330 1.00 94.44 103 GLU A CA 1
ATOM 811 C C . GLU A 1 103 ? 7.210 -6.975 -16.174 1.00 94.44 103 GLU A C 1
ATOM 813 O O . GLU A 1 103 ? 6.835 -6.464 -15.118 1.00 94.44 103 GLU A O 1
ATOM 818 N N . THR A 1 104 ? 6.389 -7.144 -17.212 1.00 94.62 104 THR A N 1
ATOM 819 C CA . THR A 1 104 ? 4.966 -6.795 -17.171 1.00 94.62 104 THR A CA 1
ATOM 820 C C . THR A 1 104 ? 4.245 -7.613 -16.099 1.00 94.62 104 THR A C 1
ATOM 822 O O . THR A 1 104 ? 3.540 -7.045 -15.263 1.00 94.62 104 THR A O 1
ATOM 825 N N . ALA A 1 105 ? 4.475 -8.929 -16.056 1.00 95.69 105 ALA A N 1
ATOM 826 C CA . ALA A 1 105 ? 3.902 -9.805 -15.039 1.00 95.69 105 ALA A CA 1
ATOM 827 C C . ALA A 1 105 ? 4.364 -9.423 -13.620 1.00 95.69 105 ALA A C 1
ATOM 829 O O . ALA A 1 105 ? 3.533 -9.312 -12.715 1.00 95.69 105 ALA A O 1
ATOM 830 N N . CYS A 1 106 ? 5.661 -9.150 -13.425 1.00 96.81 106 CYS A N 1
ATOM 831 C CA . CYS A 1 106 ? 6.201 -8.702 -12.139 1.00 96.81 106 CYS A CA 1
ATOM 832 C C . CYS A 1 106 ? 5.573 -7.379 -11.682 1.00 96.81 106 CYS A C 1
ATOM 834 O O . CYS A 1 106 ? 5.191 -7.257 -10.518 1.00 96.81 106 CYS A O 1
ATOM 836 N N . ARG A 1 107 ? 5.403 -6.405 -12.585 1.00 95.25 107 ARG A N 1
ATOM 837 C CA . ARG A 1 107 ? 4.753 -5.119 -12.281 1.00 95.25 107 ARG A CA 1
ATOM 838 C C . ARG A 1 107 ? 3.299 -5.298 -11.864 1.00 95.25 107 ARG A C 1
ATOM 840 O O . ARG A 1 107 ? 2.907 -4.759 -10.832 1.00 95.25 107 ARG A O 1
ATOM 847 N N . ILE A 1 108 ? 2.518 -6.070 -12.623 1.00 95.12 108 ILE A N 1
ATOM 848 C CA . ILE A 1 108 ? 1.106 -6.335 -12.309 1.00 95.12 108 ILE A CA 1
ATOM 849 C C . ILE A 1 108 ? 0.992 -7.007 -10.940 1.00 95.12 108 ILE A C 1
ATOM 851 O O . ILE A 1 108 ? 0.247 -6.535 -10.083 1.00 95.12 108 ILE A O 1
ATOM 855 N N . MET A 1 109 ? 1.770 -8.067 -10.707 1.00 97.81 109 MET A N 1
ATOM 856 C CA . MET A 1 109 ? 1.765 -8.783 -9.432 1.00 97.81 109 MET A CA 1
ATOM 857 C C . MET A 1 109 ? 2.157 -7.868 -8.269 1.00 97.81 109 MET A C 1
ATOM 859 O O . MET A 1 109 ? 1.474 -7.835 -7.247 1.00 97.81 109 MET A O 1
ATOM 863 N N . CYS A 1 110 ? 3.224 -7.081 -8.436 1.00 97.31 110 CYS A N 1
ATOM 864 C CA . CYS A 1 110 ? 3.663 -6.124 -7.430 1.00 97.31 110 CYS A CA 1
ATOM 865 C C . CYS A 1 110 ? 2.553 -5.122 -7.096 1.00 97.31 110 CYS A C 1
ATOM 867 O O . CYS A 1 110 ? 2.257 -4.938 -5.922 1.00 97.31 110 CYS A O 1
ATOM 869 N N . MET A 1 111 ? 1.907 -4.511 -8.094 1.00 96.00 111 MET A N 1
ATOM 870 C CA . MET A 1 111 ? 0.871 -3.494 -7.864 1.00 96.00 111 MET A CA 1
ATOM 871 C C . MET A 1 111 ? -0.398 -4.069 -7.226 1.00 96.00 111 MET A C 1
ATOM 873 O O . MET A 1 111 ? -0.979 -3.428 -6.352 1.00 96.00 111 MET A O 1
ATOM 877 N N . LEU A 1 112 ? -0.797 -5.295 -7.585 1.00 96.88 112 LEU A N 1
ATOM 878 C CA . LEU A 1 112 ? -1.904 -5.994 -6.920 1.00 96.88 112 LEU A CA 1
ATOM 879 C C . LEU A 1 112 ? -1.607 -6.232 -5.434 1.00 96.88 112 LEU A C 1
ATOM 881 O O . LEU A 1 112 ? -2.445 -5.953 -4.574 1.00 96.88 112 LEU A O 1
ATOM 885 N N . CYS A 1 113 ? -0.405 -6.721 -5.124 1.00 98.12 113 CYS A N 1
ATOM 886 C CA . CYS A 1 113 ? 0.009 -6.945 -3.745 1.00 98.12 113 CYS A CA 1
ATOM 887 C C . CYS A 1 113 ? 0.190 -5.635 -2.970 1.00 98.12 113 CYS A C 1
ATOM 889 O O . CYS A 1 113 ? -0.215 -5.577 -1.816 1.00 98.12 113 CYS A O 1
ATOM 891 N N . VAL A 1 114 ? 0.750 -4.589 -3.584 1.00 97.38 114 VAL A N 1
ATOM 892 C CA . VAL A 1 114 ? 0.870 -3.249 -2.987 1.00 97.38 114 VAL A CA 1
ATOM 893 C C . VAL A 1 114 ? -0.506 -2.711 -2.613 1.00 97.38 114 VAL A C 1
ATOM 895 O O . VAL A 1 114 ? -0.707 -2.350 -1.459 1.00 97.38 114 VAL A O 1
ATOM 898 N N . GLY A 1 115 ? -1.480 -2.757 -3.530 1.00 96.50 115 GLY A N 1
ATOM 899 C CA . GLY A 1 115 ? -2.846 -2.320 -3.241 1.00 96.50 115 GLY A CA 1
ATOM 900 C C . GLY A 1 115 ? -3.456 -3.062 -2.048 1.00 96.50 115 GLY A C 1
ATOM 901 O O . GLY A 1 115 ? -3.982 -2.435 -1.131 1.00 96.50 115 GLY A O 1
ATOM 902 N N . PHE A 1 116 ? -3.319 -4.391 -1.999 1.00 97.81 116 PHE A N 1
ATOM 903 C CA . PHE A 1 116 ? -3.773 -5.181 -0.850 1.00 97.81 116 PHE A CA 1
ATOM 904 C C . PHE A 1 116 ? -3.039 -4.814 0.450 1.00 97.81 116 PHE A C 1
ATOM 906 O O . PHE A 1 116 ? -3.677 -4.597 1.481 1.00 97.81 116 PHE A O 1
ATOM 913 N N . LEU A 1 117 ? -1.705 -4.768 0.419 1.00 98.38 117 LEU A N 1
ATOM 914 C CA . LEU A 1 117 ? -0.873 -4.494 1.589 1.00 98.38 117 LEU A CA 1
ATOM 915 C C . LEU A 1 117 ? -1.173 -3.116 2.163 1.00 98.38 117 LEU A C 1
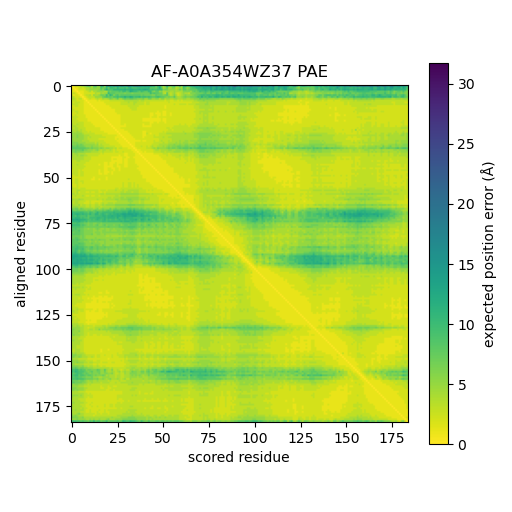ATOM 917 O O . LEU A 1 117 ? -1.355 -2.993 3.369 1.00 98.38 117 LEU A O 1
ATOM 921 N N . GLU A 1 118 ? -1.269 -2.096 1.318 1.00 97.69 118 GLU A N 1
ATOM 922 C CA . GLU A 1 118 ? -1.530 -0.733 1.757 1.00 97.69 118 GLU A CA 1
ATOM 923 C C . GLU A 1 118 ? -2.933 -0.590 2.359 1.00 97.69 118 GLU A C 1
ATOM 925 O O . GLU A 1 118 ? -3.078 -0.008 3.436 1.00 97.69 118 GLU A O 1
ATOM 930 N N . GLU A 1 119 ? -3.962 -1.180 1.744 1.00 97.12 119 GLU A N 1
ATOM 931 C CA . GLU A 1 119 ? -5.307 -1.223 2.336 1.00 97.12 119 GLU A CA 1
ATOM 932 C C . GLU A 1 119 ? -5.287 -1.883 3.718 1.00 97.12 119 GLU A C 1
ATOM 934 O O . GLU A 1 119 ? -5.750 -1.314 4.711 1.00 97.12 119 GLU A O 1
ATOM 939 N N . VAL A 1 120 ? -4.685 -3.065 3.822 1.00 97.81 120 VAL A N 1
ATOM 940 C CA . VAL A 1 120 ? -4.667 -3.810 5.079 1.00 97.81 120 VAL A CA 1
ATOM 941 C C . VAL A 1 120 ? -3.821 -3.111 6.142 1.00 97.81 120 VAL A C 1
ATOM 943 O O . VAL A 1 120 ? -4.241 -3.059 7.294 1.00 97.81 120 VAL A O 1
ATOM 946 N N . ILE A 1 121 ? -2.656 -2.558 5.805 1.00 98.19 121 ILE A N 1
ATOM 947 C CA . ILE A 1 121 ? -1.754 -1.925 6.775 1.00 98.19 121 ILE A CA 1
ATOM 948 C C . ILE A 1 121 ? -2.314 -0.578 7.238 1.00 98.19 121 ILE A C 1
ATOM 950 O O . ILE A 1 121 ? -2.412 -0.341 8.442 1.00 98.19 121 ILE A O 1
ATOM 954 N N . PHE A 1 122 ? -2.710 0.302 6.318 1.00 98.00 122 PHE A N 1
ATOM 955 C CA . PHE A 1 122 ? -3.085 1.671 6.676 1.00 98.00 122 PHE A CA 1
ATOM 956 C C . PHE A 1 122 ? -4.552 1.789 7.105 1.00 98.00 122 PHE A C 1
ATOM 958 O O . PHE A 1 122 ? -4.833 2.416 8.126 1.00 98.00 122 PHE A O 1
ATOM 965 N N . ARG A 1 123 ? -5.493 1.171 6.378 1.00 97.19 123 ARG A N 1
ATOM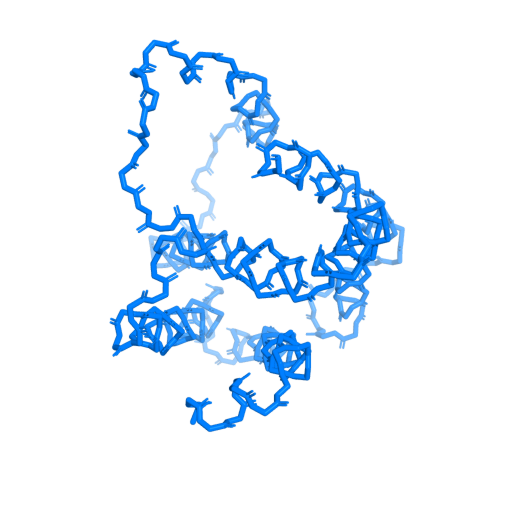 966 C CA . ARG A 1 123 ? -6.936 1.246 6.688 1.00 97.19 123 ARG A CA 1
ATOM 967 C C . ARG A 1 123 ? -7.352 0.129 7.648 1.00 97.19 123 ARG A C 1
ATOM 969 O O . ARG A 1 123 ? -8.125 0.348 8.583 1.00 97.19 123 ARG A O 1
ATOM 976 N N . GLY A 1 124 ? -6.787 -1.062 7.466 1.00 96.81 124 GLY A N 1
ATOM 977 C CA . 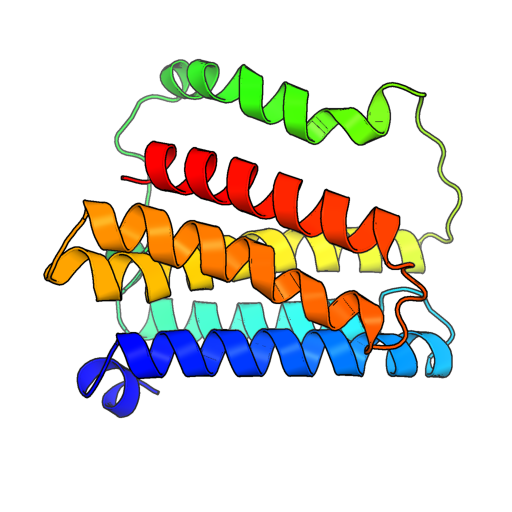GLY A 1 124 ? -6.998 -2.199 8.355 1.00 96.81 124 GLY A CA 1
ATOM 978 C C . GLY A 1 124 ? -6.313 -2.025 9.713 1.00 96.81 124 GLY A C 1
ATOM 979 O O . GLY A 1 124 ? -7.000 -1.890 10.719 1.00 96.81 124 GLY A O 1
ATOM 980 N N . LEU A 1 125 ? -4.979 -2.049 9.773 1.00 97.44 125 LEU A N 1
ATOM 981 C CA . LEU A 1 125 ? -4.232 -2.060 11.036 1.00 97.44 125 LEU A CA 1
ATOM 982 C C . LEU A 1 125 ? -4.168 -0.670 11.683 1.00 97.44 125 LEU A C 1
ATOM 984 O O . LEU A 1 125 ? -4.675 -0.495 12.789 1.00 97.44 125 LEU A O 1
ATOM 988 N N . LEU A 1 126 ? -3.560 0.310 11.006 1.00 97.81 126 LEU A N 1
ATOM 989 C CA . LEU A 1 126 ? -3.249 1.624 11.577 1.00 97.81 126 LEU A CA 1
ATOM 990 C C . LEU A 1 126 ? -4.517 2.411 11.925 1.00 97.81 126 LEU A C 1
ATOM 992 O O . LEU A 1 126 ? -4.705 2.799 13.077 1.00 97.81 126 LEU A O 1
ATOM 996 N N . PHE A 1 127 ? -5.409 2.612 10.951 1.00 98.00 127 PHE A N 1
ATOM 997 C CA . PHE A 1 127 ? -6.643 3.362 11.164 1.00 98.00 127 PHE A CA 1
ATOM 998 C C . PHE A 1 127 ? -7.520 2.714 12.241 1.00 98.00 127 PHE A C 1
ATOM 1000 O O . PHE A 1 127 ? -7.904 3.401 13.183 1.00 98.00 127 PHE A O 1
ATOM 1007 N N . LYS A 1 128 ? -7.798 1.397 12.178 1.00 97.00 128 LYS A N 1
ATOM 1008 C CA . LYS A 1 128 ? -8.626 0.738 13.210 1.00 97.00 128 LYS A CA 1
ATOM 1009 C C . LYS A 1 128 ? -7.983 0.756 14.596 1.00 97.00 128 LYS A C 1
ATOM 1011 O O . LYS A 1 128 ? -8.730 0.683 15.567 1.00 97.00 128 LYS A O 1
ATOM 1016 N N . ALA A 1 129 ? -6.653 0.807 14.707 1.00 96.50 129 ALA A N 1
ATOM 1017 C CA . ALA A 1 129 ? -5.984 0.923 16.000 1.00 96.50 129 ALA A CA 1
ATOM 1018 C C . ALA A 1 129 ? -6.214 2.309 16.627 1.00 96.50 129 ALA A C 1
ATOM 1020 O O . ALA A 1 129 ? -6.600 2.378 17.787 1.00 96.50 129 ALA A O 1
ATOM 1021 N N . ILE A 1 130 ? -6.052 3.391 15.853 1.00 97.12 130 ILE A N 1
ATOM 1022 C CA . ILE A 1 130 ? -6.207 4.780 16.333 1.00 97.12 130 ILE A CA 1
ATOM 1023 C C . ILE A 1 130 ? -7.687 5.160 16.505 1.00 97.12 130 ILE A C 1
ATOM 1025 O O . ILE A 1 130 ? -8.058 5.884 17.429 1.00 97.12 130 ILE A O 1
ATOM 1029 N N . ALA A 1 131 ? -8.560 4.651 15.632 1.00 96.88 131 ALA A N 1
ATOM 1030 C CA . ALA A 1 131 ? -9.987 4.967 15.637 1.00 96.88 131 ALA A CA 1
ATOM 1031 C C . ALA A 1 131 ? -10.721 4.469 16.893 1.00 96.88 131 ALA A C 1
ATOM 1033 O O . ALA A 1 131 ? -11.859 4.868 17.112 1.00 96.88 131 ALA A O 1
ATOM 1034 N N . LYS A 1 132 ? -10.095 3.618 17.719 1.00 93.62 132 LYS A N 1
ATOM 1035 C CA . LYS A 1 132 ? -10.638 3.234 19.030 1.00 93.62 132 LYS A CA 1
ATOM 1036 C C . LYS A 1 132 ? -10.760 4.423 19.977 1.00 93.62 132 LYS A C 1
ATOM 1038 O O . LYS A 1 132 ? -11.711 4.473 20.748 1.00 93.62 132 LYS A O 1
ATOM 1043 N N . ASP A 1 133 ? -9.815 5.355 19.887 1.00 94.12 133 ASP A N 1
ATOM 1044 C CA . ASP A 1 133 ? -9.717 6.493 20.795 1.00 94.12 133 ASP A CA 1
ATOM 1045 C C . ASP A 1 133 ? -10.299 7.759 20.156 1.00 94.12 133 ASP A C 1
ATOM 1047 O O . ASP A 1 133 ? -11.046 8.501 20.792 1.00 94.12 133 ASP A O 1
ATOM 1051 N N . ASN A 1 134 ? -9.978 8.023 18.881 1.00 95.81 134 ASN A N 1
ATOM 1052 C CA . ASN A 1 134 ? -10.475 9.204 18.176 1.00 95.81 134 ASN A CA 1
ATOM 1053 C C . ASN A 1 134 ? -10.518 9.008 16.654 1.00 95.81 134 ASN A C 1
ATOM 1055 O O . ASN A 1 134 ? -9.485 8.928 15.988 1.00 95.81 134 ASN A O 1
ATOM 1059 N N . ILE A 1 135 ? -11.727 9.018 16.085 1.00 96.56 135 ILE A N 1
ATOM 1060 C CA . ILE A 1 135 ? -11.950 8.854 14.643 1.00 96.56 135 ILE A CA 1
ATOM 1061 C C . ILE A 1 135 ? -11.329 9.997 13.834 1.00 96.56 135 ILE A C 1
ATOM 1063 O O . ILE A 1 135 ? -10.674 9.737 12.829 1.00 96.56 135 ILE A O 1
ATOM 1067 N N . LYS A 1 136 ? -11.498 11.259 14.254 1.00 96.19 136 LYS A N 1
ATOM 1068 C CA . LYS A 1 136 ? -10.984 12.414 13.496 1.00 96.19 136 LYS A CA 1
ATOM 1069 C C . LYS A 1 136 ? -9.461 12.357 13.398 1.00 96.19 136 LYS A C 1
ATOM 1071 O O . LYS A 1 136 ? -8.909 12.505 12.310 1.00 96.19 136 LYS A O 1
ATOM 1076 N N . SER A 1 137 ? -8.797 12.065 14.516 1.00 95.50 137 SER A N 1
ATOM 1077 C CA . SER A 1 137 ? -7.348 11.862 14.540 1.00 95.50 137 SER A CA 1
ATOM 1078 C C . SER A 1 137 ? -6.936 10.651 13.706 1.00 95.50 137 SER A C 1
ATOM 1080 O O . SER A 1 137 ? -5.955 10.737 12.978 1.00 95.50 137 SER A O 1
ATOM 1082 N N . ALA A 1 138 ? -7.689 9.546 13.745 1.00 97.19 138 ALA A N 1
ATOM 1083 C CA . ALA A 1 138 ? -7.399 8.367 12.930 1.00 97.19 138 ALA A CA 1
ATOM 1084 C C . ALA A 1 138 ? -7.449 8.672 11.428 1.00 97.19 138 ALA A C 1
ATOM 1086 O O . ALA A 1 138 ? -6.546 8.252 10.704 1.00 97.19 138 ALA A O 1
ATOM 1087 N N . ILE A 1 139 ? -8.448 9.434 10.966 1.00 97.50 139 ILE A N 1
ATOM 1088 C CA . ILE A 1 139 ? -8.559 9.858 9.563 1.00 97.50 139 ILE A CA 1
ATOM 1089 C C . ILE A 1 139 ? -7.319 10.657 9.156 1.00 97.50 139 ILE A C 1
ATOM 1091 O O . ILE A 1 139 ? -6.652 10.311 8.183 1.00 97.50 139 ILE A O 1
ATOM 1095 N N . VAL A 1 140 ? -6.965 11.685 9.930 1.00 97.69 140 VAL A N 1
ATOM 1096 C CA . VAL A 1 140 ? -5.835 12.569 9.611 1.00 97.69 140 VAL A CA 1
ATOM 1097 C C . VAL A 1 140 ? -4.503 11.821 9.677 1.00 97.69 140 VAL A C 1
ATOM 1099 O O . VAL A 1 140 ? -3.741 11.831 8.711 1.00 97.69 140 VAL A O 1
ATOM 1102 N N . ILE A 1 141 ? -4.227 11.129 10.785 1.00 97.25 141 ILE A N 1
ATOM 1103 C CA . ILE A 1 141 ? -2.941 10.461 11.015 1.00 97.25 141 ILE A CA 1
ATOM 1104 C C . ILE A 1 141 ? -2.725 9.343 9.998 1.00 97.25 141 ILE A C 1
ATOM 1106 O O . ILE A 1 141 ? -1.639 9.260 9.429 1.00 97.25 141 ILE A O 1
ATOM 1110 N N . SER A 1 142 ? -3.726 8.500 9.727 1.00 96.94 142 SER A N 1
ATOM 1111 C CA . SER A 1 142 ? -3.553 7.402 8.765 1.00 96.94 142 SER A CA 1
ATOM 1112 C C . SER A 1 142 ? -3.313 7.910 7.341 1.00 96.94 142 SER A C 1
ATOM 1114 O O . SER A 1 142 ? -2.435 7.382 6.662 1.00 96.94 142 SER A O 1
ATOM 1116 N N . SER A 1 143 ? -4.003 8.978 6.927 1.00 97.75 143 SER A N 1
ATOM 1117 C CA . SER A 1 143 ? -3.836 9.604 5.606 1.00 97.75 143 SER A CA 1
ATOM 1118 C C . SER A 1 143 ? -2.464 10.256 5.442 1.00 97.75 143 SER A C 1
ATOM 1120 O O . SER A 1 143 ? -1.787 10.047 4.437 1.00 97.75 143 SER A O 1
ATOM 1122 N N . ILE A 1 144 ? -2.015 11.003 6.456 1.00 98.12 144 ILE A N 1
ATOM 1123 C CA . ILE A 1 144 ? -0.682 11.617 6.464 1.00 98.12 144 ILE A CA 1
ATOM 1124 C C . ILE A 1 144 ? 0.405 10.540 6.480 1.00 98.12 144 ILE A C 1
ATOM 1126 O O . ILE A 1 144 ? 1.359 10.628 5.715 1.00 98.12 144 ILE A O 1
ATOM 1130 N N . THR A 1 145 ? 0.255 9.501 7.306 1.00 97.62 145 THR A N 1
ATOM 1131 C CA . THR A 1 145 ? 1.236 8.405 7.391 1.00 97.62 145 THR A CA 1
ATOM 1132 C C . THR A 1 145 ? 1.345 7.650 6.065 1.00 97.62 145 THR A C 1
ATOM 1134 O O . THR A 1 145 ? 2.451 7.318 5.645 1.00 97.62 145 THR A O 1
ATOM 1137 N N . PHE A 1 146 ? 0.216 7.421 5.386 1.00 97.44 146 PHE A N 1
ATOM 1138 C CA . PHE A 1 146 ? 0.181 6.825 4.051 1.00 97.44 146 PHE A CA 1
ATOM 1139 C C . PHE A 1 146 ? 0.970 7.663 3.036 1.00 97.44 146 PHE A C 1
ATOM 1141 O O . PHE A 1 146 ? 1.826 7.132 2.336 1.00 97.44 146 PHE A O 1
ATOM 1148 N N . GLY A 1 147 ? 0.760 8.983 3.017 1.00 96.88 147 GLY A N 1
ATOM 1149 C CA . GLY A 1 147 ? 1.472 9.869 2.098 1.00 96.88 147 GLY A CA 1
ATOM 1150 C C . GLY A 1 147 ? 2.957 10.055 2.420 1.00 96.88 147 GLY A C 1
ATOM 1151 O O . GLY A 1 147 ? 3.798 9.885 1.541 1.00 96.88 147 GLY A O 1
ATOM 1152 N N . ILE A 1 148 ? 3.307 10.363 3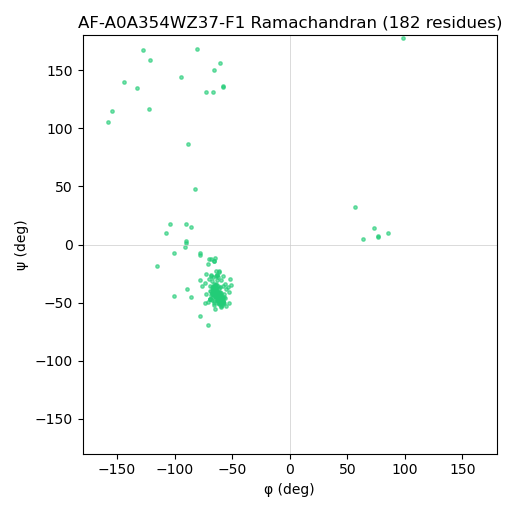.675 1.00 95.94 148 ILE A N 1
ATOM 1153 C CA . ILE A 1 148 ? 4.700 10.616 4.090 1.00 95.94 148 ILE A CA 1
ATOM 1154 C C . ILE A 1 148 ? 5.583 9.382 3.885 1.00 95.94 148 ILE A C 1
ATOM 1156 O O . ILE A 1 148 ? 6.770 9.537 3.613 1.00 95.94 148 ILE A O 1
ATOM 1160 N N . GLY A 1 149 ? 5.026 8.167 3.935 1.00 92.62 149 GLY A N 1
ATOM 1161 C CA . GLY A 1 149 ? 5.765 6.941 3.626 1.00 92.62 149 GLY A CA 1
ATOM 1162 C C . GLY A 1 149 ? 6.500 6.991 2.280 1.00 92.62 149 GLY A C 1
ATOM 1163 O O . GLY A 1 149 ? 7.581 6.421 2.161 1.00 92.62 149 GLY A O 1
ATOM 1164 N N . HIS A 1 150 ? 5.993 7.746 1.299 1.00 95.88 150 HIS A N 1
ATOM 1165 C CA . HIS A 1 150 ? 6.630 7.908 -0.009 1.00 95.88 150 HIS A CA 1
ATOM 1166 C C . HIS A 1 150 ? 7.927 8.730 0.008 1.00 95.88 150 HIS A C 1
ATOM 1168 O O . HIS A 1 150 ? 8.676 8.668 -0.967 1.00 95.88 150 HIS A O 1
ATOM 1174 N N . ILE A 1 151 ? 8.260 9.435 1.097 1.00 95.25 151 ILE A N 1
ATOM 1175 C CA . ILE A 1 151 ? 9.522 10.190 1.212 1.00 95.25 151 ILE A CA 1
ATOM 1176 C C . ILE A 1 151 ? 10.757 9.296 1.037 1.00 95.25 151 ILE A C 1
ATOM 1178 O O . ILE A 1 151 ? 11.796 9.737 0.550 1.00 95.25 151 ILE A O 1
ATOM 1182 N N . ILE A 1 152 ? 10.634 8.004 1.364 1.00 93.75 152 ILE A N 1
ATOM 1183 C CA . ILE A 1 152 ? 11.710 7.019 1.207 1.00 93.75 152 ILE A CA 1
ATOM 1184 C C . ILE A 1 152 ? 12.149 6.858 -0.254 1.00 93.75 152 ILE A C 1
ATOM 1186 O O . ILE A 1 152 ? 13.284 6.451 -0.501 1.00 93.75 152 ILE A O 1
ATOM 1190 N N . ASN A 1 153 ? 11.289 7.197 -1.223 1.00 93.50 153 ASN A N 1
ATOM 1191 C CA . ASN A 1 153 ? 11.608 7.089 -2.646 1.00 93.50 153 ASN A CA 1
ATOM 1192 C C . ASN A 1 153 ? 12.758 8.010 -3.069 1.00 93.50 153 ASN A C 1
ATOM 1194 O O . ASN A 1 153 ? 13.460 7.675 -4.022 1.00 93.50 153 ASN A O 1
ATOM 1198 N N . LEU A 1 154 ? 13.021 9.090 -2.325 1.00 92.94 154 LEU A N 1
ATOM 1199 C CA . LEU A 1 154 ? 14.190 9.950 -2.536 1.00 92.94 154 LEU A CA 1
ATOM 1200 C C . LEU A 1 154 ? 15.515 9.243 -2.236 1.00 92.94 154 LEU A C 1
ATOM 1202 O O . LEU A 1 154 ? 16.543 9.580 -2.816 1.00 92.94 154 LEU A O 1
ATOM 1206 N N . PHE A 1 155 ? 15.502 8.257 -1.338 1.00 92.00 155 PHE A 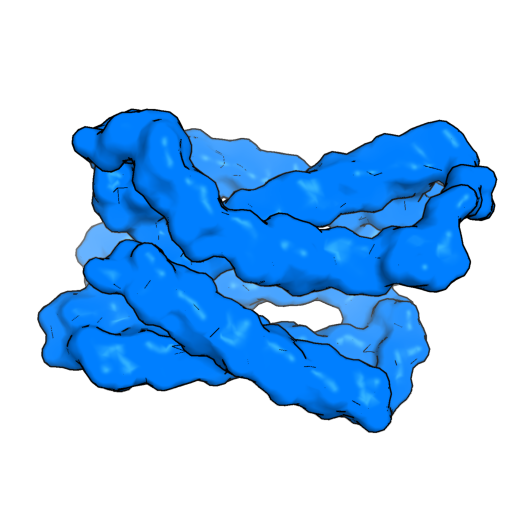N 1
ATOM 1207 C CA . PHE A 1 155 ? 16.720 7.660 -0.783 1.00 92.00 155 PHE A CA 1
ATOM 1208 C C . PHE A 1 155 ? 16.897 6.183 -1.151 1.00 92.00 155 PHE A C 1
ATOM 1210 O O . PHE A 1 155 ? 18.002 5.654 -1.082 1.00 92.00 155 PHE A O 1
ATOM 1217 N N . ASN A 1 156 ? 15.835 5.498 -1.576 1.00 88.81 156 ASN A N 1
ATOM 1218 C CA . ASN A 1 156 ? 15.844 4.051 -1.808 1.00 88.81 156 ASN A CA 1
ATOM 1219 C C . ASN A 1 156 ? 16.339 3.622 -3.204 1.00 88.81 156 ASN A C 1
ATOM 1221 O O . ASN A 1 156 ? 16.095 2.494 -3.631 1.00 88.81 156 ASN A O 1
ATOM 1225 N N . GLY A 1 157 ? 16.985 4.518 -3.953 1.00 82.06 157 GLY A N 1
ATOM 1226 C CA . GLY A 1 157 ? 17.528 4.212 -5.278 1.00 82.06 157 GLY A CA 1
ATOM 1227 C C . GLY A 1 157 ? 16.488 4.072 -6.398 1.00 82.06 157 GLY A C 1
ATOM 1228 O O . GLY A 1 157 ? 16.849 3.575 -7.473 1.00 82.06 157 GLY A O 1
ATOM 1229 N N . SER A 1 158 ? 15.239 4.514 -6.173 1.00 85.56 158 SER A N 1
ATOM 1230 C CA . SER A 1 158 ? 14.188 4.588 -7.205 1.00 85.56 158 SER A CA 1
ATOM 1231 C C . SER A 1 158 ? 14.525 5.559 -8.345 1.00 85.56 158 SER A C 1
ATOM 1233 O O . SER A 1 158 ? 14.060 5.367 -9.464 1.00 85.56 158 SER A O 1
ATOM 1235 N N . GLY A 1 159 ? 15.362 6.569 -8.070 1.00 86.69 159 GLY A N 1
ATOM 1236 C CA . GLY A 1 159 ? 15.726 7.627 -9.020 1.00 86.69 159 GLY A CA 1
ATOM 1237 C C . GLY A 1 159 ? 14.739 8.798 -9.067 1.00 86.69 159 GLY A C 1
ATOM 1238 O O . GLY A 1 159 ? 14.842 9.627 -9.963 1.00 86.69 159 GLY A O 1
ATOM 1239 N N . MET A 1 160 ? 13.788 8.866 -8.132 1.00 91.88 160 MET A N 1
ATOM 1240 C CA . MET A 1 160 ? 12.814 9.954 -8.043 1.00 91.88 160 MET A CA 1
ATOM 1241 C C . MET A 1 160 ? 13.460 11.254 -7.546 1.00 91.88 160 MET A C 1
ATOM 1243 O O . MET A 1 160 ? 14.152 11.255 -6.530 1.00 91.88 160 MET A O 1
ATOM 1247 N N . ASP A 1 161 ? 13.206 12.364 -8.238 1.00 95.50 161 ASP A N 1
ATOM 1248 C CA . ASP A 1 161 ? 13.625 13.697 -7.806 1.00 95.50 161 ASP A CA 1
ATOM 1249 C C . ASP A 1 161 ? 12.687 14.298 -6.745 1.00 95.50 161 ASP A C 1
ATOM 1251 O O . ASP A 1 161 ? 11.580 13.812 -6.489 1.00 95.50 161 ASP A O 1
ATOM 1255 N N . LEU A 1 162 ? 13.139 15.397 -6.135 1.00 94.94 162 LEU A N 1
ATOM 1256 C CA . LEU A 1 162 ? 12.436 16.065 -5.044 1.00 94.94 162 LEU A CA 1
ATOM 1257 C C . LEU A 1 162 ? 11.048 16.577 -5.439 1.00 94.94 162 LEU A C 1
ATOM 1259 O O . LEU A 1 162 ? 10.102 16.393 -4.675 1.00 94.94 162 LEU A O 1
ATOM 1263 N N . ALA A 1 163 ? 10.908 17.207 -6.607 1.00 96.38 163 ALA A N 1
ATOM 1264 C CA . ALA A 1 163 ? 9.640 17.806 -7.010 1.00 96.38 163 ALA A CA 1
ATOM 1265 C C . ALA A 1 163 ? 8.585 16.720 -7.251 1.00 96.38 163 ALA A C 1
ATOM 1267 O O . ALA A 1 163 ? 7.492 16.778 -6.683 1.00 96.38 163 ALA A O 1
ATOM 1268 N N . ASN A 1 164 ? 8.948 15.675 -7.999 1.00 95.38 164 ASN A N 1
ATOM 1269 C CA . ASN A 1 164 ? 8.068 14.534 -8.237 1.00 95.38 164 ASN A CA 1
ATOM 1270 C C . ASN A 1 164 ? 7.697 13.806 -6.938 1.00 95.38 164 ASN A C 1
ATOM 1272 O O . ASN A 1 164 ? 6.544 13.403 -6.768 1.00 95.38 164 ASN A O 1
ATOM 1276 N N . ASN A 1 165 ? 8.628 13.682 -5.988 1.00 96.62 165 ASN A N 1
ATOM 1277 C CA . ASN A 1 165 ? 8.336 13.063 -4.698 1.00 96.62 165 ASN A CA 1
ATOM 1278 C C . ASN A 1 165 ? 7.373 13.892 -3.838 1.00 96.62 165 ASN A C 1
ATOM 1280 O O . ASN A 1 165 ? 6.440 13.334 -3.263 1.00 96.62 165 ASN A O 1
ATOM 1284 N N . LEU A 1 166 ? 7.543 15.216 -3.781 1.00 96.62 166 LEU A N 1
ATOM 1285 C CA . LEU A 1 166 ? 6.624 16.095 -3.052 1.00 96.62 166 LEU A CA 1
ATOM 1286 C C . LEU A 1 166 ? 5.211 16.048 -3.649 1.00 96.62 166 LEU A C 1
ATOM 1288 O O . LEU A 1 166 ? 4.235 15.941 -2.903 1.00 96.62 166 LEU A O 1
ATOM 1292 N N . CYS A 1 167 ? 5.095 16.045 -4.982 1.00 96.62 167 CYS A N 1
ATOM 1293 C CA . CYS A 1 167 ? 3.819 15.839 -5.666 1.00 96.62 167 CYS A CA 1
ATOM 1294 C C . CYS A 1 167 ? 3.211 14.467 -5.339 1.00 96.62 167 CYS A C 1
ATOM 1296 O O . CYS A 1 167 ? 2.015 14.386 -5.053 1.00 96.62 167 CYS A O 1
ATOM 1298 N N . GLN A 1 168 ? 4.022 13.402 -5.320 1.00 96.25 168 GLN A N 1
ATOM 1299 C CA . GLN A 1 168 ? 3.573 12.062 -4.936 1.00 96.25 168 GLN A CA 1
ATOM 1300 C C . GLN A 1 168 ? 3.037 12.036 -3.502 1.00 96.25 168 GLN A C 1
ATOM 1302 O O . GLN A 1 168 ? 1.962 11.489 -3.277 1.00 96.25 168 GLN A O 1
ATOM 1307 N N . ILE A 1 169 ? 3.748 12.636 -2.544 1.00 97.62 169 ILE A N 1
ATOM 1308 C CA . ILE A 1 169 ? 3.320 12.698 -1.141 1.00 97.62 169 ILE A CA 1
ATOM 1309 C C . ILE A 1 169 ? 1.991 13.447 -1.032 1.00 97.62 169 ILE A C 1
ATOM 1311 O O . ILE A 1 169 ? 1.052 12.925 -0.435 1.00 97.62 169 ILE A O 1
ATOM 1315 N N . ALA A 1 170 ? 1.880 14.637 -1.630 1.00 97.94 170 ALA A N 1
ATOM 1316 C CA . ALA A 1 170 ? 0.653 15.430 -1.584 1.00 97.94 170 ALA A CA 1
ATOM 1317 C C . ALA A 1 170 ? -0.544 14.664 -2.173 1.00 97.94 170 ALA A C 1
ATOM 1319 O O . ALA A 1 170 ? -1.609 14.595 -1.554 1.00 97.94 170 ALA A O 1
ATOM 1320 N N . PHE A 1 171 ? -0.349 14.030 -3.333 1.00 95.81 171 PHE A N 1
ATOM 1321 C CA . PHE A 1 171 ? -1.365 13.195 -3.966 1.00 95.81 171 PHE A CA 1
ATOM 1322 C C . PHE A 1 171 ? -1.740 11.988 -3.096 1.00 95.81 171 PHE A C 1
ATOM 1324 O O . PHE A 1 171 ? -2.922 11.724 -2.885 1.00 95.81 171 PHE A O 1
ATOM 1331 N N . ALA A 1 172 ? -0.753 11.289 -2.535 1.00 96.81 172 ALA A N 1
ATOM 1332 C CA . ALA A 1 172 ? -0.977 10.132 -1.679 1.00 96.81 172 ALA A CA 1
ATOM 1333 C C . ALA A 1 172 ? -1.711 10.505 -0.383 1.00 96.81 172 ALA A C 1
ATOM 1335 O O . ALA A 1 172 ? -2.616 9.777 0.010 1.00 96.81 172 ALA A O 1
ATOM 1336 N N . VAL A 1 173 ? -1.422 11.654 0.244 1.00 98.19 173 VAL A N 1
ATOM 1337 C CA . VAL A 1 173 ? -2.201 12.141 1.400 1.00 98.19 173 VAL A CA 1
ATOM 1338 C C . VAL A 1 173 ? -3.663 12.378 1.010 1.00 98.19 173 VAL A C 1
ATOM 1340 O O . VAL A 1 173 ? -4.562 11.929 1.723 1.00 98.19 173 VAL A O 1
ATOM 1343 N N . ALA A 1 174 ? -3.915 13.042 -0.123 1.00 97.06 174 ALA A N 1
ATOM 1344 C CA . ALA A 1 174 ? -5.273 13.327 -0.589 1.00 97.06 174 ALA A CA 1
ATOM 1345 C C . ALA A 1 174 ? -6.058 12.043 -0.914 1.00 97.06 174 ALA A C 1
ATOM 1347 O O . ALA A 1 174 ? -7.200 11.880 -0.479 1.00 97.06 174 ALA A O 1
ATOM 1348 N N . VAL A 1 175 ? -5.434 11.100 -1.626 1.00 95.69 175 VAL A N 1
ATOM 1349 C CA . VAL A 1 175 ? -6.028 9.790 -1.927 1.00 95.69 175 VAL A CA 1
ATOM 1350 C C . VAL A 1 175 ? -6.221 8.972 -0.651 1.00 95.69 175 VAL A C 1
ATOM 1352 O O . VAL A 1 175 ? -7.276 8.372 -0.471 1.00 95.69 175 VAL A O 1
ATOM 1355 N N . GLY A 1 176 ? -5.258 8.985 0.271 1.00 96.62 176 GLY A N 1
ATOM 1356 C CA . GLY A 1 176 ? -5.369 8.326 1.571 1.00 96.62 176 GLY A CA 1
ATOM 1357 C C . GLY A 1 176 ? -6.581 8.823 2.359 1.00 96.62 176 GLY A C 1
ATOM 1358 O O . GLY A 1 176 ? -7.367 8.013 2.846 1.00 96.62 176 GLY A O 1
ATOM 1359 N N . PHE A 1 177 ? -6.791 10.140 2.394 1.00 97.25 177 PHE A N 1
ATOM 1360 C CA . PHE A 1 177 ? -7.955 10.755 3.034 1.00 97.25 177 PHE A CA 1
ATOM 1361 C C . PHE A 1 177 ? -9.277 10.327 2.390 1.00 97.25 177 PHE A C 1
ATOM 1363 O O . PHE A 1 177 ? -10.220 9.950 3.095 1.00 97.25 177 PHE A O 1
ATOM 1370 N N . LEU A 1 178 ? -9.338 10.339 1.055 1.00 95.81 178 LEU A N 1
ATOM 1371 C CA . LEU A 1 178 ? -10.494 9.867 0.291 1.00 95.81 178 LEU A CA 1
ATOM 1372 C C . LEU A 1 178 ? -10.815 8.400 0.614 1.00 95.81 178 LEU A C 1
ATOM 1374 O O . LEU A 1 178 ? -11.955 8.079 0.947 1.00 95.81 178 LEU A O 1
ATOM 1378 N N . LEU A 1 179 ? -9.815 7.518 0.557 1.00 95.00 179 LEU A N 1
ATOM 1379 C CA . LEU A 1 179 ? -9.987 6.084 0.796 1.00 95.00 179 LEU A CA 1
ATOM 1380 C C . LEU A 1 179 ? -10.405 5.787 2.238 1.00 95.00 179 LEU A C 1
ATOM 1382 O O . LEU A 1 179 ? -11.288 4.960 2.455 1.00 95.00 179 LEU A O 1
ATOM 1386 N N . VAL A 1 180 ? -9.833 6.481 3.225 1.00 95.75 180 VAL A N 1
ATOM 1387 C CA . VAL A 1 180 ? -10.226 6.312 4.632 1.00 95.75 180 VAL A CA 1
ATOM 1388 C C . VAL A 1 180 ? -11.667 6.771 4.864 1.00 95.75 180 VAL A C 1
ATOM 1390 O O . VAL A 1 180 ? -12.406 6.093 5.571 1.00 95.75 180 VAL A O 1
ATOM 1393 N N . THR A 1 181 ? -12.087 7.874 4.242 1.00 93.12 181 THR A N 1
ATOM 1394 C CA . THR A 1 181 ? -13.464 8.387 4.355 1.00 93.12 181 THR A CA 1
ATOM 1395 C C . THR A 1 181 ? -14.477 7.460 3.683 1.00 93.12 181 THR A C 1
ATOM 1397 O O . THR A 1 181 ? -15.610 7.360 4.127 1.00 93.12 181 THR A O 1
ATOM 1400 N N . ILE A 1 182 ? -14.078 6.760 2.620 1.00 91.19 182 ILE A N 1
ATOM 1401 C CA . ILE A 1 182 ? -14.898 5.722 1.984 1.00 91.19 182 ILE A CA 1
ATOM 1402 C C . ILE A 1 182 ? -14.964 4.446 2.838 1.00 91.19 182 ILE A C 1
ATOM 1404 O O . ILE A 1 182 ? -15.961 3.725 2.806 1.00 91.19 182 ILE A O 1
ATOM 1408 N N . PHE A 1 183 ? -13.884 4.134 3.554 1.00 89.62 183 PHE A N 1
ATOM 1409 C CA . PHE A 1 183 ? -13.759 2.931 4.373 1.00 89.62 183 PHE A CA 1
ATOM 1410 C C . PHE A 1 183 ? -14.503 3.015 5.718 1.00 89.62 183 PHE A C 1
ATOM 1412 O O . PHE A 1 183 ? -14.913 1.975 6.245 1.00 89.62 183 PHE A O 1
ATOM 1419 N N . TYR A 1 184 ? -14.623 4.217 6.293 1.00 86.62 184 TYR A N 1
ATOM 1420 C CA . TYR A 1 184 ? -15.275 4.498 7.578 1.00 86.62 184 TYR A CA 1
ATOM 1421 C C . TYR A 1 184 ? -16.753 4.857 7.408 1.00 86.62 184 TYR A C 1
ATOM 1423 O O . TYR A 1 184 ? -17.568 4.231 8.126 1.00 86.62 184 TYR A O 1
#

Solvent-accessible surface area (backbone atoms only — not comparable to full-atom values): 9845 Å² total; per-residue (Å²): 109,69,73,53,38,75,72,36,43,49,62,42,23,52,51,50,51,52,53,50,55,50,54,54,35,55,16,42,60,44,12,62,74,71,71,38,58,39,46,40,36,19,53,53,29,48,52,52,42,50,54,52,51,50,51,33,61,77,66,70,38,34,69,81,47,65,69,51,86,73,92,67,62,75,76,64,56,61,78,48,47,68,57,52,54,62,70,44,56,84,48,74,89,51,85,80,88,88,62,55,73,67,36,48,50,23,43,53,52,22,52,56,27,46,55,51,47,50,47,44,43,39,57,24,33,35,21,54,41,40,38,74,82,36,54,72,58,17,48,53,52,34,9,47,53,59,7,57,59,51,62,52,40,66,73,30,71,70,76,50,51,70,69,63,43,52,52,48,24,56,50,35,24,55,50,33,40,52,52,46,63,72,72,106